Protein AF-A0A1A8RL60-F1 (afdb_monomer)

Mean predicted aligned error: 17.33 Å

Organism: NCBI:txid451742

Secondary structure (DSSP, 8-state):
----HHHHHHHHS----TTTT----HHHHHHHHHHHHHHTSHHHHHTSS-TT--EEEEEEEE-SSEEEEEEEEE-HHHHHSTT-S-HHHHEEEEEEEEE--TTTSTTGGGTS-HHHHHHHHTT-THIIIIIHHHS---S--TT--S---TTSTTSTTSS-----------------------------------PPPPS---S-------------------HHHHHHHHHHHHHHHHHHH-GGGSPPPS-GGG-EEEEETT-SSS--SSS--HHHHSTT-EEEEESS-HHHHHHH-HHHHHHHHHHHHHHHHHH-TT--

Structure (mmCIF, N/CA/C/O backbone):
data_AF-A0A1A8RL60-F1
#
_entry.id   AF-A0A1A8RL60-F1
#
loop_
_atom_site.group_PDB
_atom_site.id
_atom_site.type_symbol
_atom_site.label_atom_id
_atom_site.label_alt_id
_atom_site.label_comp_id
_atom_site.label_asym_id
_atom_site.label_entity_id
_atom_site.label_seq_id
_atom_site.pdbx_PDB_ins_code
_atom_site.Cartn_x
_atom_site.Cartn_y
_atom_site.Cartn_z
_atom_site.occupancy
_atom_site.B_iso_or_equiv
_atom_site.auth_seq_id
_atom_site.auth_comp_id
_atom_site.auth_asym_id
_atom_site.auth_atom_id
_atom_site.pdbx_PDB_model_num
ATOM 1 N N . MET A 1 1 ? 23.308 17.455 -5.347 1.00 60.72 1 MET A N 1
ATOM 2 C CA . MET A 1 1 ? 23.216 16.961 -3.952 1.00 60.72 1 MET A CA 1
ATOM 3 C C . MET A 1 1 ? 23.915 15.613 -3.876 1.00 60.72 1 MET A C 1
ATOM 5 O O . MET A 1 1 ? 24.015 14.960 -4.909 1.00 60.72 1 MET A O 1
ATOM 9 N N . GLY A 1 2 ? 24.442 15.239 -2.709 1.00 82.50 2 GLY A N 1
ATOM 10 C CA . GLY A 1 2 ? 25.072 13.931 -2.511 1.00 82.50 2 GLY A CA 1
ATOM 11 C C . GLY A 1 2 ? 24.048 12.797 -2.411 1.00 82.50 2 GLY A C 1
ATOM 12 O O . GLY A 1 2 ? 22.862 13.044 -2.205 1.00 82.50 2 GLY A O 1
ATOM 13 N N . VAL A 1 3 ? 24.529 11.562 -2.539 1.00 87.75 3 VAL A N 1
ATOM 14 C CA . VAL A 1 3 ? 23.746 10.331 -2.358 1.00 87.75 3 VAL A CA 1
ATOM 15 C C . VAL A 1 3 ? 24.266 9.602 -1.118 1.00 87.75 3 VAL A C 1
ATOM 17 O O . VAL A 1 3 ? 25.475 9.555 -0.880 1.00 87.75 3 VAL A O 1
ATOM 20 N N . SER A 1 4 ? 23.365 9.046 -0.312 1.00 91.56 4 SER A N 1
ATOM 21 C CA . SER A 1 4 ? 23.682 8.360 0.941 1.00 91.56 4 SER A CA 1
ATOM 22 C C . SER A 1 4 ? 24.580 7.142 0.707 1.00 91.56 4 SER A C 1
ATOM 24 O O . SER A 1 4 ? 24.201 6.172 0.050 1.00 91.56 4 SER A O 1
ATOM 26 N N . ARG A 1 5 ? 25.781 7.161 1.302 1.00 90.62 5 ARG A N 1
ATOM 27 C CA . ARG A 1 5 ? 26.707 6.014 1.267 1.00 90.62 5 ARG A CA 1
ATOM 28 C C . ARG A 1 5 ? 26.134 4.789 1.986 1.00 90.62 5 ARG A C 1
ATOM 30 O O . ARG A 1 5 ? 26.410 3.674 1.557 1.00 90.62 5 ARG A O 1
ATOM 37 N N . LEU A 1 6 ? 25.326 4.997 3.031 1.00 89.75 6 LEU A N 1
ATOM 38 C CA . LEU A 1 6 ? 24.619 3.922 3.735 1.00 89.75 6 LEU A CA 1
ATOM 39 C C . LEU A 1 6 ? 23.612 3.239 2.806 1.00 89.75 6 LEU A C 1
ATOM 41 O O . LEU A 1 6 ? 23.583 2.017 2.736 1.00 89.75 6 LEU A O 1
ATOM 45 N N . ASP A 1 7 ? 22.829 4.024 2.065 1.00 91.00 7 ASP A N 1
ATOM 46 C CA . ASP A 1 7 ? 21.821 3.508 1.139 1.00 91.00 7 ASP A CA 1
ATOM 47 C C . ASP A 1 7 ? 22.465 2.687 0.018 1.00 91.00 7 ASP A C 1
ATOM 49 O O . ASP A 1 7 ? 21.997 1.593 -0.285 1.00 91.00 7 ASP A O 1
ATOM 53 N N . VAL A 1 8 ? 23.548 3.207 -0.577 1.00 87.31 8 VAL A N 1
ATOM 54 C CA . VAL A 1 8 ? 24.296 2.541 -1.656 1.00 87.31 8 VAL A CA 1
ATOM 55 C C . VAL A 1 8 ? 24.921 1.232 -1.172 1.00 87.31 8 VAL A C 1
ATOM 57 O O . VAL A 1 8 ? 24.831 0.232 -1.880 1.00 87.31 8 VAL A O 1
ATOM 60 N N . PHE A 1 9 ? 25.501 1.218 0.032 1.00 87.38 9 PHE A N 1
ATOM 61 C CA . PHE A 1 9 ? 26.048 0.007 0.647 1.00 87.38 9 PHE A CA 1
ATOM 62 C C . PHE A 1 9 ? 24.949 -1.010 0.985 1.00 87.38 9 PHE A C 1
ATOM 64 O O . PHE A 1 9 ? 25.058 -2.177 0.624 1.00 87.38 9 PHE A O 1
ATOM 71 N N . TYR A 1 10 ? 23.840 -0.574 1.590 1.00 85.56 10 TYR A N 1
ATOM 72 C CA . TYR A 1 10 ? 22.705 -1.451 1.885 1.00 85.56 10 TYR A CA 1
ATOM 73 C C . TYR A 1 10 ? 22.108 -2.056 0.604 1.00 85.56 10 TYR A C 1
ATOM 75 O O . TYR A 1 10 ? 21.807 -3.245 0.568 1.00 85.56 10 TYR A O 1
ATOM 83 N N . ARG A 1 11 ? 22.045 -1.284 -0.489 1.00 81.12 11 ARG A N 1
ATOM 84 C CA . ARG A 1 11 ? 21.607 -1.763 -1.810 1.00 81.12 11 ARG A CA 1
ATOM 85 C C . ARG A 1 11 ? 22.533 -2.837 -2.397 1.00 81.12 11 ARG A C 1
ATOM 87 O O . ARG A 1 11 ? 22.063 -3.672 -3.158 1.00 81.12 11 ARG A O 1
ATOM 94 N N . GLN A 1 12 ? 23.821 -2.835 -2.044 1.00 77.25 12 GLN A N 1
ATOM 95 C CA . GLN A 1 12 ? 24.771 -3.901 -2.399 1.00 77.25 12 GLN A CA 1
ATOM 96 C C . GLN A 1 12 ? 24.620 -5.154 -1.514 1.00 77.25 12 GLN A C 1
ATOM 98 O O . GLN A 1 12 ? 25.053 -6.228 -1.917 1.00 77.25 12 GLN A O 1
ATOM 103 N N . LEU A 1 13 ? 23.993 -5.031 -0.337 1.00 75.44 13 LEU A N 1
ATOM 104 C CA . LEU A 1 13 ? 23.703 -6.134 0.589 1.00 75.44 13 LEU A CA 1
ATOM 105 C C . LEU A 1 13 ? 22.296 -6.738 0.426 1.00 75.44 13 LEU A C 1
ATOM 107 O O . LEU A 1 13 ? 21.959 -7.689 1.131 1.00 75.44 13 LEU A O 1
ATOM 111 N N . LEU A 1 14 ? 21.461 -6.218 -0.482 1.00 63.31 14 LEU A N 1
ATOM 112 C CA . LEU A 1 14 ? 20.138 -6.782 -0.759 1.00 63.31 14 LEU A CA 1
ATOM 113 C C . LEU A 1 14 ? 20.268 -8.149 -1.452 1.00 63.31 14 LEU A C 1
ATOM 115 O O . LEU A 1 14 ? 20.369 -8.249 -2.670 1.00 63.31 14 LEU A O 1
ATOM 119 N N . LEU A 1 15 ? 20.217 -9.218 -0.650 1.00 52.84 15 LEU A N 1
ATOM 120 C CA . LEU A 1 15 ? 20.249 -10.623 -1.089 1.00 52.84 15 LEU A CA 1
ATOM 121 C C . LEU A 1 15 ? 18.997 -11.064 -1.881 1.00 52.84 15 LEU A C 1
ATOM 123 O O . LEU A 1 15 ? 18.908 -12.210 -2.327 1.00 52.84 15 LEU A O 1
ATOM 127 N N . THR A 1 16 ? 18.006 -10.186 -2.043 1.00 58.19 16 THR A N 1
ATOM 128 C CA . THR A 1 16 ? 16.778 -10.463 -2.789 1.00 58.19 16 THR A CA 1
ATOM 129 C C . THR A 1 16 ? 17.068 -10.541 -4.288 1.00 58.19 16 THR A C 1
ATOM 131 O O . THR A 1 16 ? 17.486 -9.571 -4.911 1.00 58.19 16 THR A O 1
ATOM 134 N N . LYS A 1 17 ? 16.774 -11.689 -4.916 1.00 58.53 17 LYS A N 1
ATOM 135 C CA . LYS A 1 17 ? 16.995 -11.929 -6.361 1.00 58.53 17 LYS A CA 1
ATOM 136 C C . LYS A 1 17 ? 16.046 -11.150 -7.294 1.00 58.53 17 LYS A C 1
ATOM 138 O O . LYS A 1 17 ? 15.877 -11.520 -8.457 1.00 58.53 17 LYS A O 1
ATOM 143 N N . LEU A 1 18 ? 15.417 -10.089 -6.793 1.00 59.34 18 LEU A N 1
ATOM 144 C CA . LEU A 1 18 ? 14.473 -9.258 -7.529 1.00 59.34 18 LEU A CA 1
ATOM 145 C C . LEU A 1 18 ? 15.196 -8.624 -8.729 1.00 59.34 18 LEU A C 1
ATOM 147 O O . LEU A 1 18 ? 16.278 -8.062 -8.579 1.00 59.34 18 LEU A O 1
ATOM 151 N N . PHE A 1 19 ? 14.629 -8.777 -9.926 1.00 62.88 19 PHE A N 1
ATOM 152 C CA . PHE A 1 19 ? 15.207 -8.360 -11.216 1.00 62.88 19 PHE A CA 1
ATOM 153 C C . PHE A 1 19 ? 16.521 -9.050 -11.652 1.00 62.88 19 PHE A C 1
ATOM 155 O O . PHE A 1 19 ? 16.958 -8.832 -12.780 1.00 62.88 19 PHE A O 1
ATOM 162 N N . ILE A 1 20 ? 17.129 -9.935 -10.845 1.00 71.19 20 ILE A N 1
ATOM 163 C CA . ILE A 1 20 ? 18.347 -10.677 -11.245 1.00 71.19 20 ILE A CA 1
ATOM 164 C C . ILE A 1 20 ? 18.025 -11.750 -12.302 1.00 71.19 20 ILE A C 1
ATOM 166 O O . ILE A 1 20 ? 18.820 -11.993 -13.206 1.00 71.19 20 ILE A O 1
ATOM 170 N N . GLY A 1 21 ? 16.845 -12.375 -12.220 1.00 71.12 21 GLY A N 1
ATOM 171 C CA . GLY A 1 21 ? 16.383 -13.406 -13.163 1.00 71.12 21 GLY A CA 1
ATOM 172 C C . G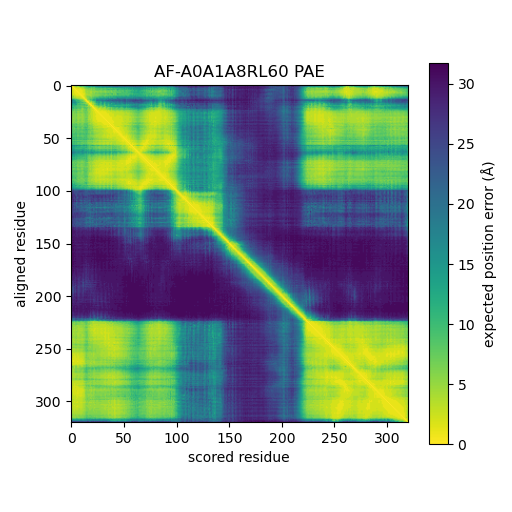LY A 1 21 ? 15.736 -12.883 -14.455 1.00 71.12 21 GLY A C 1
ATOM 173 O O . GLY A 1 21 ? 15.160 -13.674 -15.198 1.00 71.12 21 GLY A O 1
ATOM 174 N N . GLY A 1 22 ? 15.775 -11.572 -14.718 1.00 77.94 22 GLY A N 1
ATOM 175 C CA . GLY A 1 22 ? 14.995 -10.945 -15.790 1.00 77.94 22 GLY A CA 1
ATOM 176 C C . GLY A 1 22 ? 13.513 -10.760 -15.430 1.00 77.94 22 GLY A C 1
ATOM 177 O O . GLY A 1 22 ? 13.161 -10.664 -14.256 1.00 77.94 22 GLY A O 1
ATOM 178 N N . TRP A 1 23 ? 12.652 -10.681 -16.452 1.00 79.88 23 TRP A N 1
ATOM 179 C CA . TRP A 1 23 ? 11.247 -10.238 -16.344 1.00 79.88 23 TRP A CA 1
ATOM 180 C C . TRP A 1 23 ? 10.197 -11.358 -16.450 1.00 79.88 23 TRP A C 1
ATOM 182 O O . TRP A 1 23 ? 9.009 -11.076 -16.580 1.00 79.88 23 TRP A O 1
ATOM 192 N N . GLY A 1 24 ? 10.612 -12.627 -16.411 1.00 83.19 24 GLY A N 1
ATOM 193 C CA . GLY A 1 24 ? 9.716 -13.754 -16.688 1.00 83.19 24 GLY A CA 1
ATOM 194 C C . GLY A 1 24 ? 9.345 -13.846 -18.173 1.00 83.19 24 GLY A C 1
ATOM 195 O O . GLY A 1 24 ? 10.167 -13.535 -19.038 1.00 83.19 24 GLY A O 1
ATOM 196 N N . LYS A 1 25 ? 8.124 -14.307 -18.478 1.00 89.75 25 LYS A N 1
ATOM 197 C CA . LYS A 1 25 ? 7.645 -14.455 -19.863 1.00 89.75 25 LYS A CA 1
ATOM 198 C C . LYS A 1 25 ? 7.051 -13.135 -20.387 1.00 89.75 25 LYS A C 1
ATOM 200 O O . LYS A 1 25 ? 6.285 -12.507 -19.651 1.00 89.75 25 LYS A O 1
ATOM 205 N N . PRO A 1 26 ? 7.314 -12.722 -21.643 1.00 92.06 26 PRO A N 1
ATOM 206 C CA . PRO A 1 26 ? 6.695 -11.530 -22.236 1.00 92.06 26 PRO A CA 1
ATOM 207 C C . PRO A 1 26 ? 5.159 -11.557 -22.226 1.00 92.06 26 PRO A C 1
ATOM 209 O O . PRO A 1 26 ? 4.521 -10.518 -22.068 1.00 92.06 26 PRO A O 1
ATOM 212 N N . GLU A 1 27 ? 4.564 -12.742 -22.355 1.00 93.81 27 GLU A N 1
ATOM 213 C CA . GLU A 1 27 ? 3.117 -12.963 -22.338 1.00 93.81 27 GLU A CA 1
ATOM 214 C C . GLU A 1 27 ? 2.530 -12.652 -20.956 1.00 93.81 27 GLU A C 1
ATOM 216 O O . GLU A 1 27 ? 1.499 -11.992 -20.847 1.00 93.81 27 GLU A O 1
ATOM 221 N N . ASP A 1 28 ? 3.222 -13.068 -19.895 1.00 92.88 28 ASP A N 1
ATOM 222 C CA . ASP A 1 28 ? 2.828 -12.813 -18.511 1.00 92.88 28 ASP A CA 1
ATOM 223 C C . ASP A 1 28 ? 3.017 -11.331 -18.144 1.00 92.88 28 ASP A C 1
ATOM 225 O O . ASP A 1 28 ? 2.127 -10.729 -17.543 1.00 92.88 28 ASP A O 1
ATOM 229 N N . LEU A 1 29 ? 4.095 -10.690 -18.615 1.00 89.88 29 LEU A N 1
ATOM 230 C CA . LEU A 1 29 ? 4.284 -9.239 -18.480 1.00 89.88 29 LEU A CA 1
ATOM 231 C C . LEU A 1 29 ? 3.184 -8.438 -19.204 1.00 89.88 29 LEU A C 1
ATOM 233 O O . LEU A 1 29 ? 2.670 -7.460 -18.659 1.00 89.88 29 LEU A O 1
ATOM 237 N N . LYS A 1 30 ? 2.767 -8.873 -20.402 1.00 93.31 30 LYS A N 1
ATOM 238 C CA . LYS A 1 30 ? 1.633 -8.274 -21.121 1.00 93.31 30 LYS A CA 1
ATOM 239 C C . LYS A 1 30 ? 0.340 -8.378 -20.301 1.00 93.31 30 LYS A C 1
ATOM 241 O O . LYS A 1 30 ? -0.345 -7.370 -20.138 1.00 93.31 30 LYS A O 1
ATOM 246 N N . ARG A 1 31 ? 0.031 -9.562 -19.756 1.00 95.19 31 ARG A N 1
ATOM 247 C CA . ARG A 1 31 ? -1.157 -9.794 -18.911 1.00 95.19 31 ARG A CA 1
ATOM 248 C C . ARG A 1 31 ? -1.152 -8.899 -17.668 1.00 95.19 31 ARG A C 1
ATOM 250 O O . ARG A 1 31 ? -2.182 -8.319 -17.335 1.00 95.19 31 ARG A O 1
ATOM 257 N N . ILE A 1 32 ? 0.011 -8.723 -17.034 1.00 92.25 32 ILE A N 1
ATOM 258 C CA . ILE A 1 32 ? 0.196 -7.794 -15.909 1.00 92.25 32 ILE A CA 1
ATOM 259 C C . ILE A 1 32 ? -0.119 -6.351 -16.332 1.00 92.25 32 ILE A C 1
ATOM 261 O O . ILE A 1 32 ? -0.881 -5.684 -15.639 1.00 92.25 32 ILE A O 1
ATOM 265 N N . PHE A 1 33 ? 0.386 -5.865 -17.472 1.00 91.56 33 PHE A N 1
ATOM 266 C CA . PHE A 1 33 ? 0.084 -4.506 -17.952 1.00 91.56 33 PHE A CA 1
ATOM 267 C C . PHE A 1 33 ? -1.373 -4.305 -18.395 1.00 91.56 33 PHE A C 1
ATOM 269 O O . PHE A 1 33 ? -1.913 -3.207 -18.253 1.00 91.56 33 PHE A O 1
ATOM 276 N N . GLU A 1 34 ? -2.031 -5.337 -18.922 1.00 92.81 34 GLU A N 1
ATOM 277 C CA . GLU A 1 34 ? -3.461 -5.288 -19.246 1.00 92.81 34 GLU A CA 1
ATOM 278 C C . GLU A 1 34 ? -4.309 -5.221 -17.965 1.00 92.81 34 GLU A C 1
ATOM 280 O O . GLU A 1 34 ? -5.177 -4.354 -17.856 1.00 92.81 34 GLU A O 1
ATOM 285 N N . PHE A 1 35 ? -3.992 -6.031 -16.951 1.00 93.56 35 PHE A N 1
ATOM 286 C CA . PHE A 1 35 ? -4.670 -6.001 -15.653 1.00 93.56 35 PHE A CA 1
ATOM 287 C C . PHE A 1 35 ? -4.356 -4.739 -14.826 1.00 93.56 35 PHE A C 1
ATOM 289 O O . PHE A 1 35 ? -5.235 -4.200 -14.155 1.00 93.56 35 PHE A O 1
ATOM 296 N N . ARG A 1 36 ? -3.140 -4.185 -14.926 1.00 91.06 36 ARG A N 1
ATOM 297 C CA . ARG A 1 36 ? -2.722 -2.943 -14.244 1.00 91.06 36 ARG A CA 1
ATOM 298 C C . ARG A 1 36 ? -3.603 -1.739 -14.604 1.00 91.06 36 ARG A C 1
ATOM 300 O O . ARG A 1 36 ? -3.826 -0.879 -13.756 1.00 91.06 36 ARG A O 1
ATOM 307 N N . LYS A 1 37 ? -4.176 -1.712 -15.813 1.00 90.00 37 LYS A N 1
ATOM 308 C CA . LYS A 1 37 ? -5.161 -0.700 -16.252 1.00 90.00 37 LYS A CA 1
ATOM 309 C C . LYS A 1 37 ? -6.521 -0.822 -15.553 1.00 90.00 37 LYS A C 1
ATOM 311 O O . LYS A 1 37 ? -7.310 0.115 -15.607 1.00 90.00 37 LYS A O 1
ATOM 316 N N . ILE A 1 38 ? -6.789 -1.956 -14.905 1.00 90.69 38 ILE A N 1
ATOM 317 C CA . ILE A 1 38 ? -7.973 -2.192 -14.071 1.00 90.69 38 ILE A CA 1
ATOM 318 C C . ILE A 1 38 ? -7.667 -1.839 -12.607 1.00 90.69 38 ILE A C 1
ATOM 320 O O . ILE A 1 38 ? -8.469 -1.156 -11.982 1.00 90.69 38 ILE A O 1
ATOM 324 N N . ILE A 1 39 ? -6.486 -2.206 -12.084 1.00 89.25 39 ILE A N 1
ATOM 325 C CA . ILE A 1 39 ? -6.046 -1.822 -10.722 1.00 89.25 39 ILE A CA 1
ATOM 326 C C . ILE A 1 39 ? -5.888 -0.292 -10.582 1.00 89.25 39 ILE A C 1
ATOM 328 O O . ILE A 1 39 ? -6.225 0.278 -9.549 1.00 89.25 39 ILE A O 1
ATOM 332 N N . GLY A 1 40 ? -5.361 0.395 -11.604 1.00 87.81 40 GLY A N 1
ATOM 333 C CA . GLY A 1 40 ? -5.105 1.846 -11.556 1.00 87.81 40 GLY A CA 1
ATOM 334 C C . GLY A 1 40 ? -6.360 2.737 -11.516 1.00 87.81 40 GLY A C 1
ATOM 335 O O . GLY A 1 40 ? -6.269 3.933 -11.208 1.00 87.81 40 GLY A O 1
ATOM 336 N N . ASP A 1 41 ? -7.523 2.153 -11.808 1.00 88.06 41 ASP A N 1
ATOM 337 C CA . ASP A 1 41 ? -8.847 2.768 -11.746 1.00 88.06 41 ASP A CA 1
ATOM 338 C C . ASP A 1 41 ? -9.490 2.455 -10.387 1.00 88.06 41 ASP A C 1
ATOM 340 O O . ASP A 1 41 ? -9.762 1.295 -10.080 1.00 88.06 41 ASP A O 1
ATOM 344 N N . ARG A 1 42 ? -9.729 3.486 -9.566 1.00 88.75 42 ARG A N 1
ATOM 345 C CA . ARG A 1 42 ? -10.245 3.330 -8.194 1.00 88.75 42 ARG A CA 1
ATOM 346 C C . ARG A 1 42 ? -11.554 2.544 -8.130 1.00 88.75 42 ARG A C 1
ATOM 348 O O . ARG A 1 42 ? -11.683 1.649 -7.295 1.00 88.75 42 ARG A O 1
ATOM 355 N N . GLU A 1 43 ? -12.510 2.887 -8.987 1.00 89.75 43 GLU A N 1
ATOM 356 C CA . GLU A 1 43 ? -13.876 2.369 -8.896 1.00 89.75 43 GLU A CA 1
ATOM 357 C C . GLU A 1 43 ? -13.936 0.921 -9.381 1.00 89.75 43 GLU A C 1
ATOM 359 O O . GLU A 1 43 ? -14.566 0.080 -8.740 1.00 89.75 43 GLU A O 1
ATOM 364 N N . LYS A 1 44 ? -13.188 0.588 -10.444 1.00 90.19 44 LYS A N 1
ATOM 365 C CA . LYS A 1 44 ? -13.003 -0.813 -10.850 1.00 90.19 44 LYS A CA 1
ATOM 366 C C . LYS A 1 44 ? -12.269 -1.598 -9.766 1.00 90.19 44 LYS A C 1
ATOM 368 O O . LYS A 1 44 ? -12.758 -2.644 -9.347 1.00 90.19 44 LYS A O 1
ATOM 373 N N . CYS A 1 45 ? -11.137 -1.085 -9.277 1.00 89.75 45 CYS A N 1
ATOM 374 C CA . CYS A 1 45 ? -10.289 -1.769 -8.303 1.00 89.75 45 CYS A CA 1
ATOM 375 C C . CYS A 1 45 ? -11.037 -2.135 -7.011 1.00 89.75 45 CYS A C 1
ATOM 377 O O . CYS A 1 45 ? -10.842 -3.235 -6.497 1.00 89.75 45 CYS A O 1
ATOM 379 N N . ARG A 1 46 ? -11.936 -1.265 -6.525 1.00 88.94 46 ARG A N 1
ATOM 380 C CA . ARG A 1 46 ? -12.795 -1.534 -5.357 1.00 88.94 46 ARG A CA 1
ATOM 381 C C . ARG A 1 46 ? -13.659 -2.794 -5.518 1.00 88.94 46 ARG A C 1
ATOM 383 O O . ARG A 1 46 ? -13.936 -3.456 -4.529 1.00 88.94 46 ARG A O 1
ATOM 390 N N . THR A 1 47 ? -14.062 -3.128 -6.744 1.00 92.06 47 THR A N 1
ATOM 391 C CA . THR A 1 47 ? -14.942 -4.275 -7.053 1.00 92.06 47 THR A CA 1
ATOM 392 C C . THR A 1 47 ? -14.205 -5.570 -7.417 1.00 92.06 47 THR A C 1
ATOM 394 O O . THR A 1 47 ? -14.848 -6.585 -7.672 1.00 92.06 47 THR A O 1
ATOM 397 N N . LEU A 1 48 ? -12.864 -5.572 -7.442 1.00 92.75 48 LEU A N 1
ATOM 398 C CA . LEU A 1 48 ? -12.069 -6.749 -7.836 1.00 92.75 48 LEU A CA 1
ATOM 399 C C . LEU A 1 48 ? -12.065 -7.885 -6.802 1.00 92.75 48 LEU A C 1
ATOM 401 O O . LEU A 1 48 ? -11.672 -9.003 -7.134 1.00 92.75 48 LEU A O 1
ATOM 405 N N . VAL A 1 49 ? -12.461 -7.605 -5.560 1.00 92.75 49 VAL A N 1
ATOM 406 C CA . VAL A 1 49 ? -12.499 -8.568 -4.456 1.00 92.75 49 VAL A CA 1
ATOM 407 C C . VAL A 1 49 ? -13.881 -8.475 -3.794 1.00 92.75 49 VAL A C 1
ATOM 409 O O . VAL A 1 49 ? -14.246 -7.382 -3.364 1.00 92.75 49 VAL A O 1
ATOM 412 N N . PRO A 1 50 ? -14.658 -9.573 -3.724 1.00 90.25 50 PRO A N 1
ATOM 413 C CA . PRO A 1 50 ? -15.918 -9.622 -2.982 1.00 90.25 50 PRO A CA 1
ATOM 414 C C . PRO A 1 50 ? -15.770 -9.215 -1.509 1.00 90.25 50 PRO A C 1
ATOM 416 O O . PRO A 1 50 ? -14.747 -9.487 -0.883 1.00 90.25 50 PRO A O 1
ATOM 419 N N . GLU A 1 51 ? -16.810 -8.612 -0.933 1.00 89.62 51 GLU A N 1
ATOM 420 C CA . GLU A 1 51 ? -16.813 -8.194 0.481 1.00 89.62 51 GLU A CA 1
ATOM 421 C C . GLU A 1 51 ? -16.801 -9.394 1.452 1.00 89.62 51 GLU A C 1
ATOM 423 O O . GLU A 1 51 ? -16.366 -9.268 2.594 1.00 89.62 51 GLU A O 1
ATOM 428 N N . ASP A 1 52 ? -17.218 -10.575 0.986 1.00 91.12 52 ASP A N 1
ATOM 429 C CA . ASP A 1 52 ? -17.237 -11.854 1.702 1.00 91.12 52 ASP A CA 1
ATOM 430 C C . ASP A 1 52 ? -16.069 -12.794 1.328 1.00 91.12 52 ASP A C 1
ATOM 432 O O . ASP A 1 52 ? -16.133 -14.001 1.576 1.00 91.12 52 ASP A O 1
ATOM 436 N N . TYR A 1 53 ? -14.995 -12.262 0.727 1.00 93.19 53 TYR A N 1
ATOM 437 C CA . TYR A 1 53 ? -13.888 -13.065 0.198 1.00 93.19 53 TYR A CA 1
ATOM 438 C C . TYR A 1 53 ? -13.275 -14.020 1.250 1.00 93.19 53 TYR A C 1
ATOM 440 O O . TYR A 1 53 ? -12.946 -13.591 2.360 1.00 93.19 53 TYR A O 1
ATOM 448 N N . PRO A 1 54 ? -13.087 -15.319 0.932 1.00 93.44 54 PRO A N 1
ATOM 449 C CA . PRO A 1 54 ? -12.863 -16.342 1.947 1.00 93.44 54 PRO A CA 1
ATOM 450 C C . PRO A 1 54 ? -11.485 -16.256 2.616 1.00 93.44 54 PRO A C 1
ATOM 452 O O . PRO A 1 54 ? -10.436 -16.495 2.007 1.00 93.44 54 PRO A O 1
ATOM 455 N N . VAL A 1 55 ? -11.521 -15.997 3.923 1.00 93.88 55 VAL A N 1
ATOM 456 C CA . VAL A 1 55 ? -10.379 -16.016 4.841 1.00 93.88 55 VAL A CA 1
ATOM 457 C C . VAL A 1 55 ? -10.504 -17.226 5.768 1.00 93.88 55 VAL A C 1
ATOM 459 O O . VAL A 1 55 ? -11.533 -17.429 6.408 1.00 93.88 55 VAL A O 1
ATOM 462 N N . TYR A 1 56 ? -9.446 -18.031 5.858 1.00 94.56 56 TYR A N 1
ATOM 463 C CA . TYR A 1 56 ? -9.422 -19.279 6.618 1.00 94.56 56 TYR A CA 1
ATOM 464 C C . TYR A 1 56 ? -8.483 -19.159 7.818 1.00 94.56 56 TYR A C 1
ATOM 466 O O . TYR A 1 56 ? -7.269 -19.056 7.642 1.00 94.56 56 TYR A O 1
ATOM 474 N N . ILE A 1 57 ? -9.020 -19.236 9.036 1.00 94.62 57 ILE A N 1
ATOM 475 C CA . ILE A 1 57 ? -8.208 -19.429 10.246 1.00 94.62 57 ILE A CA 1
ATOM 476 C C . ILE A 1 57 ? -7.882 -20.918 10.361 1.00 94.62 57 ILE A C 1
ATOM 478 O O . ILE A 1 57 ? -8.782 -21.754 10.325 1.00 94.62 57 ILE A O 1
ATOM 482 N N . ASN A 1 58 ? -6.596 -21.259 10.466 1.00 91.94 58 ASN A N 1
ATOM 483 C CA . ASN A 1 58 ? -6.139 -22.650 10.559 1.00 91.94 58 ASN A CA 1
ATOM 484 C C . ASN A 1 58 ? -5.536 -23.007 11.923 1.00 91.94 58 ASN A C 1
ATOM 486 O O . ASN A 1 58 ? -5.177 -24.166 12.132 1.00 91.94 58 ASN A O 1
ATOM 490 N N . LYS A 1 59 ? -5.351 -22.026 12.811 1.00 93.69 59 LYS A N 1
ATOM 491 C CA . LYS A 1 59 ? -4.899 -22.212 14.191 1.00 93.69 59 LYS A CA 1
ATOM 492 C C . LYS A 1 59 ? -5.250 -20.966 15.002 1.00 93.69 59 LYS A C 1
ATOM 494 O O . LYS A 1 59 ? -5.100 -19.852 14.507 1.00 93.69 59 LYS A O 1
ATOM 499 N N . THR A 1 60 ? -5.660 -21.171 16.246 1.00 92.31 60 THR A N 1
ATOM 500 C CA . THR A 1 60 ? -5.770 -20.117 17.257 1.00 92.31 60 THR A CA 1
ATOM 501 C C . THR A 1 60 ? -4.897 -20.531 18.434 1.00 92.31 60 THR A C 1
ATOM 503 O O . THR A 1 60 ? -5.087 -21.621 18.971 1.00 92.31 60 THR A O 1
ATOM 506 N N . GLU A 1 61 ? -3.940 -19.695 18.821 1.00 91.75 61 GLU A N 1
ATOM 507 C CA . GLU A 1 61 ? -3.256 -19.796 20.110 1.00 91.75 61 GLU A CA 1
ATOM 508 C C . GLU A 1 61 ? -3.921 -18.856 21.113 1.00 91.75 61 GLU A C 1
ATOM 510 O O . GLU A 1 61 ? -4.269 -17.719 20.783 1.00 91.75 61 GLU A O 1
ATOM 515 N N . GLU A 1 62 ? -4.078 -19.322 22.348 1.00 87.75 62 GLU A N 1
ATOM 516 C CA . GLU A 1 62 ? -4.607 -18.527 23.448 1.00 87.75 62 GLU A CA 1
ATOM 517 C C . GLU A 1 62 ? -3.471 -18.141 24.403 1.00 87.75 62 GLU A C 1
ATOM 519 O O . GLU A 1 62 ? -2.856 -19.001 25.033 1.00 87.75 62 GLU A O 1
ATOM 524 N N . LEU A 1 63 ? -3.202 -16.839 24.523 1.00 83.12 63 LEU A N 1
ATOM 525 C CA . LEU A 1 63 ? -2.248 -16.277 25.479 1.00 83.12 63 LEU A CA 1
ATOM 526 C C . LEU A 1 63 ? -2.988 -15.591 26.641 1.00 83.12 63 LEU A C 1
ATOM 528 O O . LEU A 1 63 ? -4.219 -15.558 26.699 1.00 83.12 63 LEU A O 1
ATOM 532 N N . ALA A 1 64 ? -2.247 -15.060 27.616 1.00 79.44 64 ALA A N 1
ATOM 533 C CA . ALA A 1 64 ? -2.833 -14.466 28.823 1.00 79.44 64 ALA A CA 1
ATOM 534 C C . ALA A 1 64 ? -3.671 -13.199 28.542 1.00 79.44 64 ALA A C 1
ATOM 536 O O . ALA A 1 64 ? -4.629 -12.920 29.262 1.00 79.44 64 ALA A O 1
ATOM 537 N N . ASP A 1 65 ? -3.312 -12.451 27.501 1.00 78.88 65 ASP A N 1
ATOM 538 C CA . ASP A 1 65 ? -3.817 -11.119 27.153 1.00 78.88 65 ASP A CA 1
ATOM 539 C C . ASP A 1 65 ? -4.366 -11.011 25.717 1.00 78.88 65 ASP A C 1
ATOM 541 O O . ASP A 1 65 ? -5.047 -10.038 25.394 1.00 78.88 65 ASP A O 1
ATOM 545 N N . CYS A 1 66 ? -4.115 -12.003 24.859 1.00 81.94 66 CYS A N 1
ATOM 546 C CA . CYS A 1 66 ? -4.521 -12.002 23.455 1.00 81.94 66 CYS A CA 1
ATOM 547 C C . CYS A 1 66 ? -4.831 -13.406 22.906 1.00 81.94 66 CYS A C 1
ATOM 549 O O . CYS A 1 66 ? -4.487 -14.431 23.500 1.00 81.94 66 CYS A O 1
ATOM 551 N N . HIS A 1 67 ? -5.490 -13.435 21.749 1.00 82.69 67 HIS A N 1
ATOM 552 C CA . HIS A 1 67 ? -5.549 -14.577 20.843 1.00 82.69 67 HIS A CA 1
ATOM 553 C C . HIS A 1 67 ? -4.629 -14.308 19.651 1.00 82.69 67 HIS A C 1
ATOM 555 O O . HIS A 1 67 ? -4.612 -13.195 19.119 1.00 82.69 67 HIS A O 1
ATOM 561 N N . ILE A 1 68 ? -3.893 -15.323 19.204 1.00 91.00 68 ILE A N 1
ATOM 562 C CA . ILE A 1 68 ? -3.118 -15.272 17.962 1.00 91.00 68 ILE A CA 1
ATOM 563 C C . ILE A 1 68 ? -3.774 -16.216 16.961 1.00 91.00 68 ILE A C 1
ATOM 565 O O . ILE A 1 68 ? -3.779 -17.430 17.153 1.00 91.00 68 ILE A O 1
ATOM 569 N N . HIS A 1 69 ? -4.331 -15.662 15.890 1.00 90.88 69 HIS A N 1
ATOM 570 C CA . HIS A 1 69 ? -4.947 -16.423 14.811 1.00 90.88 69 HIS A CA 1
ATOM 571 C C . HIS A 1 69 ? -3.971 -16.534 13.635 1.00 90.88 69 HIS A C 1
ATOM 573 O O . HIS A 1 69 ? -3.705 -15.540 12.955 1.00 90.88 69 HIS A O 1
ATOM 579 N N . ASP A 1 70 ? -3.460 -17.739 13.368 1.00 95.06 70 ASP A N 1
ATOM 580 C CA . ASP A 1 70 ? -2.774 -18.033 12.107 1.00 95.06 70 ASP A CA 1
ATOM 581 C C . ASP A 1 70 ? -3.819 -18.406 11.051 1.00 95.06 70 ASP A C 1
ATOM 583 O O . ASP A 1 70 ? -4.703 -19.244 11.280 1.00 95.06 70 ASP A O 1
ATOM 587 N N . GLY A 1 71 ? -3.690 -17.830 9.860 1.00 95.38 71 GLY A N 1
ATOM 588 C CA . GLY A 1 71 ? -4.618 -18.088 8.773 1.00 95.38 71 GLY A CA 1
ATOM 589 C C . GLY A 1 71 ? -4.018 -17.927 7.387 1.00 95.38 71 GLY A C 1
ATOM 590 O O . GLY A 1 71 ? -2.827 -17.663 7.191 1.00 95.38 71 GLY A O 1
ATOM 591 N N . PHE A 1 72 ? -4.877 -18.111 6.391 1.00 96.38 72 PHE A N 1
ATOM 592 C CA . PHE A 1 72 ? -4.561 -17.857 4.997 1.00 96.38 72 PHE A CA 1
ATOM 593 C C . PHE A 1 72 ? -5.788 -17.399 4.211 1.00 96.38 72 PHE A C 1
ATOM 595 O O . PHE A 1 72 ? -6.928 -17.692 4.561 1.00 96.38 72 PHE A O 1
ATOM 602 N N . PHE A 1 73 ? -5.529 -16.745 3.089 1.00 96.06 73 PHE A N 1
ATOM 603 C CA . PHE A 1 73 ? -6.477 -16.563 1.999 1.00 96.06 73 PHE A CA 1
ATOM 604 C C . PHE A 1 73 ? -5.791 -16.994 0.696 1.00 96.06 73 PHE A C 1
ATOM 606 O O . PHE A 1 73 ? -4.560 -17.045 0.609 1.00 96.06 73 PHE A O 1
ATOM 613 N N . PHE A 1 74 ? -6.566 -17.351 -0.324 1.00 96.56 74 PHE A N 1
ATOM 614 C CA . PHE A 1 74 ? -6.006 -17.461 -1.672 1.00 96.56 74 PHE A CA 1
ATOM 615 C C . PHE A 1 74 ? -5.820 -16.049 -2.220 1.00 96.56 74 PHE A C 1
ATOM 617 O O . PHE A 1 74 ? -6.702 -15.213 -2.045 1.00 96.56 74 PHE A O 1
ATOM 624 N N . SER A 1 75 ? -4.685 -15.742 -2.841 1.00 95.88 75 SER A N 1
ATOM 625 C CA . SER A 1 75 ? -4.448 -14.396 -3.367 1.00 95.88 75 SER A CA 1
ATOM 626 C C . SER A 1 75 ? -5.455 -14.087 -4.486 1.00 95.88 75 SER A C 1
ATOM 628 O O . SER A 1 75 ? -5.477 -14.834 -5.466 1.00 95.88 75 SER A O 1
ATOM 630 N N . PRO A 1 76 ? -6.254 -12.998 -4.413 1.00 94.62 76 PRO A N 1
ATOM 631 C CA . PRO A 1 76 ? -7.234 -12.672 -5.456 1.00 94.62 76 PRO A CA 1
ATOM 632 C C . PRO A 1 76 ? -6.613 -12.535 -6.853 1.00 94.62 76 PRO A C 1
ATOM 634 O O . PRO A 1 76 ? -7.266 -12.806 -7.860 1.00 94.62 76 PRO A O 1
ATOM 637 N N . LEU A 1 77 ? -5.323 -12.182 -6.923 1.00 93.94 77 LEU A N 1
ATOM 638 C CA . LEU A 1 77 ? -4.572 -12.113 -8.174 1.00 93.94 77 LEU A CA 1
ATOM 639 C C . LEU A 1 77 ? -4.494 -13.467 -8.904 1.00 93.94 77 LEU A C 1
ATOM 641 O O . LEU A 1 77 ? -4.408 -13.461 -10.126 1.00 93.94 77 LEU A O 1
ATOM 645 N N . GLU A 1 78 ? -4.593 -14.610 -8.215 1.00 95.25 78 GLU A N 1
ATOM 646 C CA . GLU A 1 78 ? -4.635 -15.923 -8.879 1.00 95.25 78 GLU A CA 1
ATOM 647 C C . GLU A 1 78 ? -5.960 -16.167 -9.614 1.00 95.25 78 GLU A C 1
ATOM 649 O O . GLU A 1 78 ? -5.986 -16.862 -10.624 1.00 95.25 78 GLU A O 1
ATOM 654 N N . HIS A 1 79 ? -7.064 -15.568 -9.165 1.00 93.12 79 HIS A N 1
ATOM 655 C CA . HIS A 1 79 ? -8.339 -15.633 -9.886 1.00 93.12 79 HIS A CA 1
ATOM 656 C C . HIS A 1 79 ? -8.399 -14.603 -11.022 1.00 93.12 79 HIS A C 1
ATOM 658 O O . HIS A 1 79 ? -8.962 -14.876 -12.081 1.00 93.12 79 HIS A O 1
ATOM 664 N N . LEU A 1 80 ? -7.801 -13.427 -10.811 1.00 94.12 80 LEU A N 1
ATOM 665 C CA . LEU A 1 80 ? -7.863 -12.297 -11.740 1.00 94.12 80 LEU A CA 1
ATOM 666 C C . LEU A 1 80 ? -6.815 -12.387 -12.865 1.00 94.12 80 LEU A C 1
ATOM 668 O O . LEU A 1 80 ? -7.096 -11.993 -13.996 1.00 94.12 80 LEU A O 1
ATOM 672 N N . VAL A 1 81 ? -5.625 -12.933 -12.588 1.00 95.06 81 VAL A N 1
ATOM 673 C CA . VAL A 1 81 ? -4.567 -13.195 -13.580 1.00 95.06 81 VAL A CA 1
ATOM 674 C C . VAL A 1 81 ? -3.848 -14.532 -13.270 1.00 95.06 81 VAL A C 1
ATOM 676 O O . VAL A 1 81 ? -2.712 -14.532 -12.795 1.00 95.06 81 VAL A O 1
ATOM 679 N N . PRO A 1 82 ? -4.475 -15.693 -13.563 1.00 94.88 82 PRO A N 1
ATOM 680 C CA . PRO A 1 82 ? -3.988 -17.010 -13.124 1.00 94.88 82 PRO A CA 1
ATOM 681 C C . PRO A 1 82 ? -2.553 -17.362 -13.542 1.00 94.88 82 PRO A C 1
ATOM 683 O O . PRO A 1 82 ? -2.123 -17.049 -14.659 1.00 94.88 82 PRO A O 1
ATOM 686 N N . GLY A 1 83 ? -1.809 -18.046 -12.675 1.00 92.44 83 GLY A N 1
ATOM 687 C CA . GLY A 1 83 ? -0.452 -18.530 -12.937 1.00 92.44 83 GLY A CA 1
ATOM 688 C C . GLY A 1 83 ? 0.620 -17.442 -13.079 1.00 92.44 83 GLY A C 1
ATOM 689 O O . GLY A 1 83 ? 1.724 -17.743 -13.532 1.00 92.44 83 GLY A O 1
ATOM 690 N N . ILE A 1 84 ? 0.314 -16.186 -12.725 1.00 92.62 84 ILE A N 1
ATOM 691 C CA . ILE A 1 84 ? 1.312 -15.109 -12.587 1.00 92.62 84 ILE A CA 1
ATOM 692 C C . ILE A 1 84 ? 2.077 -15.235 -11.266 1.00 92.62 84 ILE A C 1
ATOM 694 O O . ILE A 1 84 ? 3.254 -14.875 -11.189 1.00 92.62 84 ILE A O 1
ATOM 698 N N . LEU A 1 85 ? 1.414 -15.720 -10.214 1.00 92.12 85 LEU A N 1
ATOM 699 C CA . LEU A 1 85 ? 2.025 -15.870 -8.902 1.00 92.12 85 LEU A CA 1
ATOM 700 C C . LEU A 1 85 ? 2.962 -17.086 -8.857 1.00 92.12 85 LEU A C 1
ATOM 702 O O . LEU A 1 85 ? 2.635 -18.138 -9.411 1.00 92.12 85 LEU A O 1
ATOM 706 N N . PRO A 1 86 ? 4.098 -16.998 -8.140 1.00 90.12 86 PRO A N 1
ATOM 707 C CA . PRO A 1 86 ? 4.815 -18.197 -7.728 1.00 90.12 86 PRO A CA 1
ATOM 708 C C . PRO A 1 86 ? 3.923 -19.018 -6.768 1.00 90.12 86 PRO A C 1
ATOM 710 O O . PRO A 1 86 ? 3.153 -18.416 -6.006 1.00 90.12 86 PRO A O 1
ATOM 713 N N . PRO A 1 87 ? 3.996 -20.365 -6.764 1.00 91.69 87 PRO A N 1
ATOM 714 C CA . PRO A 1 87 ? 3.089 -21.221 -5.986 1.00 91.69 87 PRO A CA 1
ATOM 715 C C . PRO A 1 87 ? 3.012 -20.878 -4.490 1.00 91.69 87 PRO A C 1
ATOM 717 O O . PRO A 1 87 ? 1.960 -21.006 -3.866 1.00 91.69 87 PRO A O 1
ATOM 720 N N . GLU A 1 88 ? 4.111 -20.388 -3.920 1.00 91.25 88 GLU A N 1
ATOM 721 C CA . GLU A 1 88 ? 4.232 -19.967 -2.524 1.00 91.25 88 GLU A CA 1
ATOM 722 C C . GLU A 1 88 ? 3.385 -18.723 -2.197 1.00 91.25 88 GLU A C 1
ATOM 724 O O . GLU A 1 88 ? 2.974 -18.548 -1.051 1.00 91.25 88 GLU A O 1
ATOM 729 N N . ALA A 1 89 ? 3.099 -17.873 -3.190 1.00 92.25 89 ALA A N 1
ATOM 730 C CA . ALA A 1 89 ? 2.309 -16.648 -3.044 1.00 92.25 89 ALA A CA 1
ATOM 731 C C . ALA A 1 89 ? 0.820 -16.824 -3.400 1.00 92.25 89 ALA A C 1
ATOM 733 O O . ALA A 1 89 ? 0.008 -15.963 -3.060 1.00 92.25 89 ALA A O 1
ATOM 734 N N . VAL A 1 90 ? 0.438 -17.937 -4.040 1.00 96.44 90 VAL A N 1
ATOM 735 C CA . VAL A 1 90 ? -0.973 -18.275 -4.320 1.00 96.44 90 VAL A CA 1
ATOM 736 C C . VAL A 1 90 ? -1.769 -18.436 -3.020 1.00 96.44 90 VAL A C 1
ATOM 738 O O . VAL A 1 90 ? -2.915 -17.998 -2.936 1.00 96.44 90 VAL A O 1
ATOM 741 N N . LYS A 1 91 ? -1.155 -19.020 -1.983 1.00 96.19 91 LYS A N 1
ATOM 742 C CA . LYS A 1 91 ? -1.741 -19.182 -0.644 1.00 96.19 91 LYS A CA 1
ATOM 743 C C . LYS A 1 91 ? -1.113 -18.183 0.331 1.00 96.19 91 LYS A C 1
ATOM 745 O O . LYS A 1 91 ? -0.209 -18.527 1.092 1.00 96.19 91 LYS A O 1
ATOM 750 N N . ALA A 1 92 ? -1.604 -16.947 0.300 1.00 95.62 92 ALA A N 1
ATOM 751 C CA . ALA A 1 92 ? -1.155 -15.871 1.175 1.00 95.62 92 ALA A CA 1
ATOM 752 C C . ALA A 1 92 ? -1.477 -16.199 2.643 1.00 95.62 92 ALA A C 1
ATOM 754 O O . ALA A 1 92 ? -2.639 -16.334 3.024 1.00 95.62 92 ALA A O 1
ATOM 755 N N . ARG A 1 93 ? -0.438 -16.352 3.470 1.00 95.06 93 ARG A N 1
ATOM 756 C CA . ARG A 1 93 ? -0.554 -16.622 4.912 1.00 95.06 93 ARG A CA 1
ATOM 757 C C . ARG A 1 93 ? -0.440 -15.332 5.711 1.00 95.06 93 ARG A C 1
ATOM 759 O O . ARG A 1 93 ? 0.313 -14.439 5.332 1.00 95.06 93 ARG A O 1
ATOM 766 N N . PHE A 1 94 ? -1.136 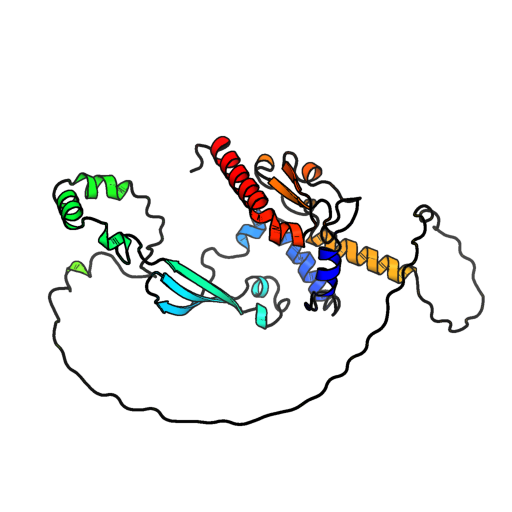-15.272 6.837 1.00 94.19 94 PHE A N 1
ATOM 767 C CA . PHE A 1 94 ? -1.065 -14.167 7.786 1.00 94.19 94 PHE A CA 1
ATOM 768 C C . PHE A 1 94 ? -1.142 -14.685 9.225 1.00 94.19 94 PHE A C 1
ATOM 770 O O . PHE A 1 94 ? -1.563 -15.815 9.475 1.00 94.19 94 PHE A O 1
ATOM 777 N N . GLN A 1 95 ? -0.761 -13.820 10.158 1.00 94.62 95 GLN A N 1
ATOM 778 C CA . GLN A 1 95 ? -0.985 -13.983 11.586 1.00 94.62 95 GLN A CA 1
ATOM 779 C C . GLN A 1 95 ? -1.654 -12.705 12.096 1.00 94.62 95 GLN A C 1
ATOM 781 O O . GLN A 1 95 ? -1.236 -11.605 11.728 1.00 94.62 95 GLN A O 1
ATOM 786 N N . PHE A 1 96 ? -2.702 -12.842 12.903 1.00 88.94 96 PHE A N 1
ATOM 787 C CA . PHE A 1 96 ? -3.473 -11.726 13.444 1.00 88.94 96 PHE A CA 1
ATOM 788 C C . PHE A 1 96 ? -3.549 -11.836 14.967 1.00 88.94 96 PHE A C 1
ATOM 790 O O . PHE A 1 96 ? -3.930 -12.879 15.494 1.00 88.94 96 PHE A O 1
ATOM 797 N N . ILE A 1 97 ? -3.160 -10.770 15.670 1.00 88.38 97 ILE A N 1
ATOM 798 C CA . ILE A 1 97 ? -3.122 -10.725 17.137 1.00 88.38 97 ILE A CA 1
ATOM 799 C C . ILE A 1 97 ? -4.304 -9.882 17.613 1.00 88.38 97 ILE A C 1
ATOM 801 O O . ILE A 1 97 ? -4.365 -8.684 17.339 1.00 88.38 97 ILE A O 1
ATOM 805 N N . VAL A 1 98 ? -5.236 -10.515 18.322 1.00 82.88 98 VAL A N 1
ATOM 806 C CA . VAL A 1 98 ? -6.461 -9.898 18.842 1.00 82.88 98 VAL A CA 1
ATOM 807 C C . VAL A 1 98 ? -6.342 -9.786 20.361 1.00 82.88 98 VAL A C 1
ATOM 809 O O . VAL A 1 98 ? -6.172 -10.815 21.015 1.00 82.88 98 VAL A O 1
ATOM 812 N N . PRO A 1 99 ? -6.423 -8.589 20.967 1.00 77.38 99 PRO A N 1
ATOM 813 C CA . PRO A 1 99 ? -6.446 -8.478 22.420 1.00 77.38 99 PRO A CA 1
ATOM 814 C C . PRO A 1 99 ? -7.713 -9.137 22.981 1.00 77.38 99 PRO A C 1
ATOM 816 O O . PRO A 1 99 ? -8.806 -8.975 22.438 1.00 77.38 99 PRO A O 1
ATOM 819 N N . LYS A 1 100 ? -7.579 -9.846 24.103 1.00 71.19 100 LYS A N 1
ATOM 820 C CA . LYS A 1 100 ? -8.729 -10.291 24.900 1.00 71.19 100 LYS A CA 1
ATOM 821 C C . LYS A 1 100 ? -9.471 -9.076 25.466 1.00 71.19 100 LYS A C 1
ATOM 823 O O . LYS A 1 100 ? -8.950 -7.960 25.460 1.00 71.19 100 LYS A O 1
ATOM 828 N N . SER A 1 101 ? -10.692 -9.277 25.966 1.00 63.31 101 SER A N 1
ATOM 829 C CA . SER A 1 101 ? -11.534 -8.216 26.537 1.00 63.31 101 SER A CA 1
ATOM 830 C C . SER A 1 101 ? -10.859 -7.498 27.709 1.00 63.31 101 SER A C 1
ATOM 832 O O . SER A 1 101 ? -11.085 -7.849 28.862 1.00 63.31 101 SER A O 1
ATOM 834 N N . VAL A 1 102 ? -10.080 -6.447 27.446 1.00 59.91 102 VAL A N 1
ATOM 835 C CA . VAL A 1 102 ? -9.217 -5.813 28.461 1.00 59.91 102 VAL A CA 1
ATOM 836 C C . VAL A 1 102 ? -9.987 -5.384 29.718 1.00 59.91 102 VAL A C 1
ATOM 838 O O . VAL A 1 102 ? -9.427 -5.373 30.809 1.00 59.91 102 VAL A O 1
ATOM 841 N N . PHE A 1 103 ? -11.279 -5.066 29.574 1.00 62.12 103 PHE A N 1
ATOM 842 C CA . PHE A 1 103 ? -12.165 -4.673 30.668 1.00 62.12 103 PHE A CA 1
ATOM 843 C C . PHE A 1 103 ? -12.902 -5.826 31.369 1.00 62.12 103 PHE A C 1
ATOM 845 O O . PHE A 1 103 ? -13.228 -5.651 32.535 1.00 62.12 103 PHE A O 1
ATOM 852 N N . THR A 1 104 ? -13.150 -6.986 30.740 1.00 64.19 104 THR A N 1
ATOM 853 C CA . THR A 1 104 ? -13.822 -8.141 31.398 1.00 64.19 104 THR A CA 1
ATOM 854 C C . THR A 1 104 ? -12.867 -9.293 31.735 1.00 64.19 104 THR A C 1
ATOM 856 O O . THR A 1 104 ? -13.162 -10.109 32.604 1.00 64.19 104 THR A O 1
ATOM 859 N N . THR A 1 105 ? -11.668 -9.317 31.149 1.00 56.88 105 THR A N 1
ATOM 860 C CA . THR A 1 105 ? -10.567 -10.246 31.446 1.00 56.88 105 THR A CA 1
ATOM 861 C C . THR A 1 105 ? -9.249 -9.488 31.691 1.00 56.88 105 THR A C 1
ATOM 863 O O . THR A 1 105 ? -9.171 -8.271 31.542 1.00 56.88 105 THR A O 1
ATOM 866 N N . GLY A 1 106 ? -8.195 -10.189 32.121 1.00 61.97 106 GLY A N 1
ATOM 867 C CA . GLY A 1 106 ? -6.866 -9.594 32.316 1.00 61.97 106 GLY A CA 1
ATOM 868 C C . GLY A 1 106 ? -6.711 -8.753 33.594 1.00 61.97 106 GLY A C 1
ATOM 869 O O . GLY A 1 106 ? -7.158 -9.142 34.675 1.00 61.97 106 GLY A O 1
ATOM 870 N N . VAL A 1 107 ? -5.981 -7.634 33.493 1.00 62.16 107 VAL A N 1
ATOM 871 C CA . VAL A 1 107 ? -5.617 -6.789 34.650 1.00 62.16 107 VAL A CA 1
ATOM 872 C C . VAL A 1 107 ? -6.666 -5.712 34.935 1.00 62.16 107 VAL A C 1
ATOM 874 O O . VAL A 1 107 ? -7.009 -5.513 36.100 1.00 62.16 107 VAL A O 1
ATOM 877 N N . LEU A 1 108 ? -7.207 -5.034 33.914 1.00 58.62 108 LEU A N 1
ATOM 878 C CA . LEU A 1 108 ? -8.174 -3.949 34.141 1.00 58.62 108 LEU A CA 1
ATOM 879 C C . LEU A 1 108 ? -9.543 -4.474 34.599 1.00 58.62 108 LEU A C 1
ATOM 881 O O . LEU A 1 108 ? -10.225 -3.765 35.335 1.00 58.62 108 LEU A O 1
ATOM 885 N N . SER A 1 109 ? -9.903 -5.731 34.317 1.00 73.06 109 SER A N 1
ATOM 886 C CA . SER A 1 109 ? -11.101 -6.343 34.914 1.00 73.06 109 SER A CA 1
ATOM 887 C C . SER A 1 109 ? -11.037 -6.471 36.442 1.00 73.06 109 SER A C 1
ATOM 889 O O . SER A 1 109 ? -12.074 -6.580 37.090 1.00 73.06 109 SER A O 1
ATOM 891 N N . LYS A 1 110 ? -9.847 -6.381 37.055 1.00 74.94 110 LYS A N 1
ATOM 892 C CA . LYS A 1 110 ? -9.682 -6.282 38.519 1.00 74.94 110 LYS A CA 1
ATOM 893 C C . LYS A 1 110 ? -9.783 -4.847 39.052 1.00 74.94 110 LYS A C 1
ATOM 895 O O . LYS A 1 110 ? -9.847 -4.665 40.264 1.00 74.94 110 LYS A O 1
ATOM 900 N N . ALA A 1 111 ? -9.787 -3.844 38.171 1.00 80.75 111 ALA A N 1
ATOM 901 C CA . ALA A 1 111 ? -9.989 -2.435 38.511 1.00 80.75 111 ALA A CA 1
ATOM 902 C C . ALA A 1 111 ? -11.458 -1.988 38.360 1.00 80.75 111 ALA A C 1
ATOM 904 O O . ALA A 1 111 ? -11.859 -0.993 38.963 1.00 80.75 111 ALA A O 1
ATOM 905 N N . VAL A 1 112 ? -12.274 -2.721 37.592 1.00 77.31 112 VAL A N 1
ATOM 906 C CA . VAL A 1 112 ? -13.720 -2.481 37.475 1.00 77.31 112 VAL A CA 1
ATOM 907 C C . VAL A 1 112 ? -14.439 -2.925 38.755 1.00 77.31 112 VAL A C 1
ATOM 909 O O . VAL A 1 112 ? -14.290 -4.056 39.217 1.00 77.31 112 VAL A O 1
ATOM 912 N N . ASN A 1 113 ? -15.263 -2.044 39.328 1.00 88.44 113 ASN A N 1
ATOM 913 C CA . ASN A 1 113 ? -16.096 -2.360 40.490 1.00 88.44 113 ASN A CA 1
ATOM 914 C C . ASN A 1 113 ? -17.419 -3.012 40.049 1.00 88.44 113 ASN A C 1
ATOM 916 O O . ASN A 1 113 ? -18.464 -2.359 40.027 1.00 88.44 113 ASN A O 1
ATOM 920 N N . TRP A 1 114 ? -17.360 -4.300 39.697 1.00 85.12 114 TRP A N 1
ATOM 921 C CA . TRP A 1 114 ? -18.491 -5.074 39.164 1.00 85.12 114 TRP A CA 1
ATOM 922 C C . TRP A 1 114 ? -19.769 -4.942 39.990 1.00 85.12 114 TRP A C 1
ATOM 924 O O . TRP A 1 114 ? -20.794 -4.565 39.441 1.00 85.12 114 TRP A O 1
ATOM 934 N N . ARG A 1 115 ? -19.697 -5.089 41.318 1.00 90.38 115 ARG A N 1
ATOM 935 C CA . ARG A 1 115 ? -20.866 -4.961 42.213 1.00 90.38 115 ARG A CA 1
ATOM 936 C C . ARG A 1 115 ? -21.560 -3.602 42.141 1.00 90.38 115 ARG A C 1
ATOM 938 O O . ARG A 1 115 ? -22.767 -3.514 42.350 1.00 90.38 115 ARG A O 1
ATOM 945 N N . GLN A 1 116 ? -20.804 -2.532 41.899 1.00 91.31 116 GLN A N 1
ATOM 946 C CA . GLN A 1 116 ? -21.374 -1.196 41.734 1.00 91.31 116 GLN A CA 1
ATOM 947 C C . GLN A 1 116 ? -21.987 -1.033 40.337 1.00 91.31 116 GLN A C 1
ATOM 949 O O . GLN A 1 116 ? -23.065 -0.455 40.234 1.00 91.31 116 GLN A O 1
ATOM 954 N N . LEU A 1 117 ? -21.357 -1.590 39.297 1.00 88.56 117 LEU A N 1
ATOM 955 C CA . LEU A 1 117 ? -21.884 -1.597 37.929 1.00 88.56 117 LEU A CA 1
ATOM 956 C C . LEU A 1 117 ? -23.172 -2.432 37.816 1.00 88.56 117 LEU A C 1
ATOM 958 O O . LEU A 1 117 ? -24.177 -1.918 37.341 1.00 88.56 117 LEU A O 1
ATOM 962 N N . GLU A 1 118 ? -23.172 -3.664 38.332 1.00 90.12 118 GLU A N 1
ATOM 963 C CA . GLU A 1 118 ? -24.338 -4.554 38.465 1.00 90.12 118 GLU A CA 1
ATOM 964 C C . GLU A 1 118 ? -25.503 -3.832 39.154 1.00 90.12 118 GLU A C 1
ATOM 966 O O . GLU A 1 118 ? -26.619 -3.795 38.640 1.00 90.12 118 GLU A O 1
ATOM 971 N N . LYS A 1 119 ? -25.230 -3.192 40.301 1.00 92.75 119 LYS A N 1
ATOM 972 C CA . LYS A 1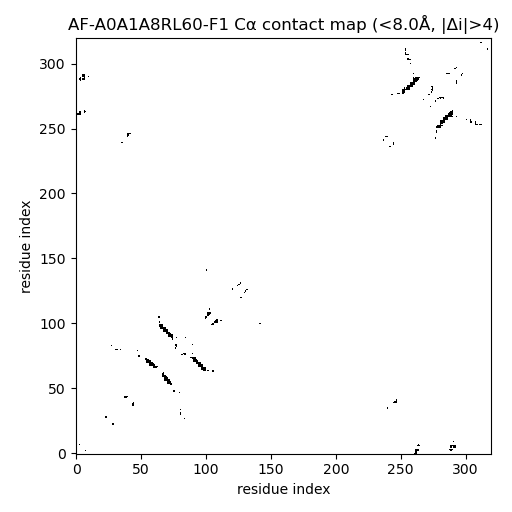 119 ? -26.228 -2.420 41.047 1.00 92.75 119 LYS A CA 1
ATOM 973 C C . LYS A 1 119 ? -26.734 -1.204 40.270 1.00 92.75 119 LYS A C 1
ATOM 975 O O . LYS A 1 119 ? -27.901 -0.860 40.408 1.00 92.75 119 LYS A O 1
ATOM 980 N N . GLN A 1 120 ? -25.884 -0.520 39.509 1.00 90.50 120 GLN A N 1
ATOM 981 C CA . GLN A 1 120 ? -26.296 0.634 38.705 1.00 90.50 120 GLN A CA 1
ATOM 982 C C . GLN A 1 120 ? -27.158 0.206 37.515 1.00 90.50 120 GLN A C 1
ATOM 984 O O . GLN A 1 120 ? -28.205 0.810 37.298 1.00 90.50 120 GLN A O 1
ATOM 989 N N . TYR A 1 121 ? -26.771 -0.867 36.823 1.00 88.25 121 TYR A N 1
ATOM 990 C CA . TYR A 1 121 ? -27.522 -1.454 35.715 1.00 88.25 121 TYR A CA 1
ATOM 991 C C . TYR A 1 121 ? -28.910 -1.929 36.175 1.00 88.25 121 TYR A C 1
ATOM 993 O O . TYR A 1 121 ? -29.921 -1.506 35.630 1.00 88.25 121 TYR A O 1
ATOM 1001 N N . ALA A 1 122 ? -28.979 -2.708 37.260 1.00 86.88 122 ALA A N 1
ATOM 1002 C CA . ALA A 1 122 ? -30.230 -3.278 37.774 1.00 86.88 122 ALA A CA 1
ATOM 1003 C C . ALA A 1 122 ? -31.179 -2.279 38.478 1.00 86.88 122 ALA A C 1
ATOM 1005 O O . ALA A 1 122 ? -32.280 -2.664 38.869 1.00 86.88 122 ALA A O 1
ATOM 1006 N N . VAL A 1 123 ? -30.761 -1.026 38.703 1.00 92.12 123 VAL A N 1
ATOM 1007 C CA . VAL A 1 123 ? -31.565 0.003 39.406 1.00 92.12 123 VAL A CA 1
ATOM 1008 C C . VAL A 1 123 ? -31.944 1.178 38.500 1.00 92.12 123 VAL A C 1
ATOM 1010 O O . VAL A 1 123 ? -32.910 1.877 38.797 1.00 92.12 123 VAL A O 1
ATOM 1013 N N . ASN A 1 124 ? -31.215 1.413 37.407 1.00 90.06 124 ASN A N 1
ATOM 1014 C CA . ASN A 1 124 ? -31.446 2.539 36.508 1.00 90.06 124 ASN A CA 1
ATOM 1015 C C . ASN A 1 124 ? -31.652 2.043 35.072 1.00 90.06 124 ASN A C 1
ATOM 1017 O O . ASN A 1 124 ? -30.680 1.818 34.350 1.00 90.06 124 ASN A O 1
ATOM 1021 N N . SER A 1 125 ? -32.915 1.910 34.661 1.00 88.75 125 SER A N 1
ATOM 1022 C CA . SER A 1 125 ? -33.296 1.333 33.365 1.00 88.75 125 SER A CA 1
ATOM 1023 C C . SER A 1 125 ? -32.714 2.083 32.163 1.00 88.75 125 SER A C 1
ATOM 1025 O O . SER A 1 125 ? -32.466 1.460 31.142 1.00 88.75 125 SER A O 1
ATOM 1027 N N . VAL A 1 126 ? -32.337 3.359 32.313 1.00 90.75 126 VAL A N 1
ATOM 1028 C CA . VAL A 1 126 ? -31.563 4.149 31.332 1.00 90.75 126 VAL A CA 1
ATOM 1029 C C . VAL A 1 126 ? -30.325 3.399 30.801 1.00 90.75 126 VAL A C 1
ATOM 1031 O O . VAL A 1 126 ? -29.945 3.601 29.651 1.00 90.75 126 VAL A O 1
ATOM 1034 N N . TYR A 1 127 ? -29.695 2.507 31.580 1.00 82.31 127 TYR A N 1
ATOM 1035 C CA . TYR A 1 127 ? -28.584 1.681 31.080 1.00 82.31 127 TYR A CA 1
ATOM 1036 C C . TYR A 1 127 ? -29.004 0.658 30.008 1.00 82.31 127 TYR A C 1
ATOM 1038 O O . TYR A 1 127 ? -28.242 0.420 29.071 1.00 82.31 127 TYR A O 1
ATOM 1046 N N . GLU A 1 128 ? -30.199 0.081 30.135 1.00 80.94 128 GLU A N 1
ATOM 1047 C CA . GLU A 1 128 ? -30.752 -0.973 29.273 1.00 80.94 128 GLU A CA 1
ATOM 1048 C C . GLU A 1 128 ? -31.711 -0.424 28.199 1.00 80.94 128 GLU A C 1
ATOM 1050 O O . GLU A 1 128 ? -31.802 -0.976 27.110 1.00 80.94 128 GLU A O 1
ATOM 1055 N N . GLU A 1 129 ? -32.401 0.684 28.470 1.00 83.75 129 GLU A N 1
ATOM 1056 C CA . GLU A 1 129 ? -33.404 1.282 27.579 1.00 83.75 129 GLU A CA 1
ATOM 1057 C C . GLU A 1 129 ? -32.809 2.367 26.664 1.00 83.75 129 GLU A C 1
ATOM 1059 O O . GLU A 1 129 ? -33.195 2.476 25.500 1.00 83.75 129 GLU A O 1
ATOM 1064 N N . GLU A 1 130 ? -31.840 3.151 27.152 1.00 87.56 130 GLU A N 1
ATOM 1065 C CA . GLU A 1 130 ? -31.254 4.276 26.407 1.00 87.56 130 GLU A CA 1
ATOM 1066 C C . GLU A 1 130 ? -29.793 4.015 26.025 1.00 87.56 130 GLU A C 1
ATOM 1068 O O . GLU A 1 130 ? -29.451 4.007 24.844 1.00 87.56 130 GLU A O 1
ATOM 1073 N N . ILE A 1 131 ? -28.915 3.767 27.003 1.00 82.50 131 ILE A N 1
ATOM 1074 C CA . ILE A 1 131 ? -27.466 3.687 26.771 1.00 82.50 131 ILE A CA 1
ATOM 1075 C C . ILE A 1 131 ? -27.109 2.506 25.865 1.00 82.50 131 ILE A C 1
ATOM 1077 O O . ILE A 1 131 ? -26.264 2.680 24.991 1.00 82.50 131 ILE A O 1
ATOM 1081 N N . ILE A 1 132 ? -27.773 1.349 25.982 1.00 80.12 132 ILE A N 1
ATOM 1082 C CA . ILE A 1 132 ? -27.520 0.216 25.073 1.00 80.12 132 ILE A CA 1
ATOM 1083 C C . ILE A 1 132 ? -27.798 0.565 23.599 1.00 80.12 132 ILE A C 1
ATOM 1085 O O . ILE A 1 132 ? -27.125 0.045 22.716 1.00 80.12 132 ILE A O 1
ATOM 1089 N N . ASN A 1 133 ? -28.737 1.483 23.343 1.00 77.44 133 ASN A N 1
ATOM 1090 C CA . ASN A 1 133 ? -29.106 1.959 22.008 1.00 77.44 133 ASN A CA 1
ATOM 1091 C C . ASN A 1 133 ? -28.227 3.132 21.526 1.00 77.44 133 ASN A C 1
ATOM 1093 O O . ASN A 1 133 ? -28.239 3.460 20.342 1.00 77.44 133 ASN A O 1
ATOM 1097 N N . LEU A 1 134 ? -27.455 3.751 22.428 1.00 81.25 134 LEU A N 1
ATOM 1098 C CA . LEU A 1 134 ? -26.425 4.755 22.125 1.00 81.25 134 LEU A CA 1
ATOM 1099 C C . LEU A 1 134 ? -25.021 4.143 21.963 1.00 81.25 134 LEU A C 1
ATOM 1101 O O . LEU A 1 134 ? -24.109 4.813 21.482 1.00 81.25 134 LEU A O 1
ATOM 1105 N N . LEU A 1 135 ? -24.824 2.887 22.376 1.00 75.50 135 LEU A N 1
ATOM 1106 C CA . LEU A 1 135 ? -23.593 2.142 22.131 1.00 75.50 135 LEU A CA 1
ATOM 1107 C C . LEU A 1 135 ? -23.574 1.652 20.679 1.00 75.50 135 LEU A C 1
ATOM 1109 O O . LEU A 1 135 ? -24.207 0.652 20.345 1.00 75.50 135 LEU A O 1
ATOM 1113 N N . GLU A 1 136 ? -22.805 2.327 19.822 1.00 55.91 136 GLU A N 1
ATOM 1114 C CA . GLU A 1 136 ? -22.555 1.858 18.457 1.00 55.91 136 GLU A CA 1
ATOM 1115 C C . GLU A 1 136 ? -21.817 0.514 18.465 1.00 55.91 136 GLU A C 1
ATOM 1117 O O . GLU A 1 136 ? -20.595 0.412 18.591 1.00 55.91 136 GLU A O 1
ATOM 1122 N N . TYR A 1 137 ? -22.594 -0.554 18.326 1.00 52.84 137 TYR A N 1
ATOM 1123 C CA . TYR A 1 137 ? -22.091 -1.899 18.137 1.00 52.84 137 TYR A CA 1
ATOM 1124 C C . TYR A 1 137 ? -21.651 -2.069 16.678 1.00 52.84 137 TYR A C 1
ATOM 1126 O O . TYR A 1 137 ? -22.484 -2.232 15.786 1.00 52.84 137 TYR A O 1
ATOM 1134 N N . CYS A 1 138 ? -20.338 -2.051 16.431 1.00 47.97 138 CYS A N 1
ATOM 1135 C CA . CYS A 1 138 ? -19.716 -2.049 15.096 1.00 47.97 138 CYS A CA 1
ATOM 1136 C C . CYS A 1 138 ? -19.892 -3.348 14.268 1.00 47.97 138 CYS A C 1
ATOM 1138 O O . CYS A 1 138 ? -19.021 -3.699 13.472 1.00 47.97 138 CYS A O 1
ATOM 1140 N N . GLY A 1 139 ? -20.968 -4.114 14.475 1.00 45.72 139 GLY A N 1
ATOM 1141 C CA . GLY A 1 139 ? -21.318 -5.346 13.754 1.00 45.72 139 GLY A CA 1
ATOM 1142 C C . GLY A 1 139 ? -20.445 -6.570 14.063 1.00 45.72 139 GLY A C 1
ATOM 1143 O O . GLY A 1 139 ? -20.890 -7.700 13.868 1.00 45.72 139 GLY A O 1
ATOM 1144 N N . ALA A 1 140 ? -19.231 -6.363 14.569 1.00 42.78 140 ALA A N 1
ATOM 1145 C CA . ALA A 1 140 ? -18.355 -7.408 15.069 1.00 42.78 140 ALA A CA 1
ATOM 1146 C C . ALA A 1 140 ? -18.553 -7.598 16.579 1.00 42.78 140 ALA A C 1
ATOM 1148 O O . ALA A 1 140 ? -18.163 -6.742 17.375 1.00 42.78 140 ALA A O 1
ATOM 1149 N N . ASP A 1 141 ? -19.079 -8.757 16.979 1.00 41.91 141 ASP A N 1
ATOM 1150 C CA . ASP A 1 141 ? -18.806 -9.262 18.320 1.00 41.91 141 ASP A CA 1
ATOM 1151 C C . ASP A 1 141 ? -17.303 -9.552 18.408 1.00 41.91 141 ASP A C 1
ATOM 1153 O O . ASP A 1 141 ? -16.781 -10.367 17.643 1.00 41.91 141 ASP A O 1
ATOM 1157 N N . SER A 1 142 ? -16.610 -8.943 19.367 1.00 46.50 142 SER A N 1
ATOM 1158 C CA . SER A 1 142 ? -15.224 -9.307 19.686 1.00 46.50 142 SER A CA 1
ATOM 1159 C C . SER A 1 142 ? -15.090 -10.767 20.168 1.00 46.50 142 SER A C 1
ATOM 1161 O O . SER A 1 142 ? -13.967 -11.252 20.309 1.00 46.50 142 SER A O 1
ATOM 1163 N N . PHE A 1 143 ? -16.207 -11.470 20.420 1.00 51.34 143 PHE A N 1
ATOM 1164 C CA . PHE A 1 143 ? -16.253 -12.805 21.028 1.00 51.34 143 PHE A CA 1
ATOM 1165 C C . PHE A 1 143 ? -17.049 -13.877 20.264 1.00 51.34 143 PHE A C 1
ATOM 1167 O O . PHE A 1 143 ? -17.049 -15.024 20.714 1.00 51.34 143 PHE A O 1
ATOM 1174 N N . LYS A 1 144 ? -17.676 -13.586 19.109 1.00 41.41 144 LYS A N 1
ATOM 1175 C CA . LYS A 1 144 ? -18.436 -14.601 18.344 1.00 41.41 144 LYS A CA 1
ATOM 1176 C C . LYS A 1 144 ? -18.203 -14.577 16.832 1.00 41.41 144 LYS A C 1
ATOM 1178 O O . LYS A 1 144 ? -18.686 -13.710 16.109 1.00 41.41 144 LYS A O 1
ATOM 1183 N N . MET A 1 145 ? -17.595 -15.656 16.333 1.00 32.44 145 MET A N 1
ATOM 1184 C CA . MET A 1 145 ? -17.859 -16.120 14.968 1.00 32.44 145 MET A CA 1
ATOM 1185 C C . MET A 1 145 ? -19.263 -16.761 14.911 1.00 32.44 145 MET A C 1
ATOM 1187 O O . MET A 1 145 ? -19.677 -17.451 15.838 1.00 32.44 145 MET A O 1
ATOM 1191 N N . ARG A 1 146 ? -19.974 -16.508 13.804 1.00 32.75 146 ARG A N 1
ATOM 1192 C CA . ARG A 1 146 ? -21.273 -17.076 13.363 1.00 32.75 146 ARG A CA 1
ATOM 1193 C C . ARG A 1 146 ? -21.506 -18.551 13.770 1.00 32.75 146 ARG A C 1
ATOM 1195 O O . ARG A 1 146 ? -20.583 -19.345 13.631 1.00 32.75 146 ARG A O 1
ATOM 1202 N N . ASN A 1 147 ? -22.700 -19.026 14.164 1.00 37.97 147 ASN A N 1
ATOM 1203 C CA . ASN A 1 147 ? -24.076 -18.474 14.199 1.00 37.97 147 ASN A CA 1
ATOM 1204 C C . ASN A 1 147 ? -24.893 -19.135 15.339 1.00 37.97 147 ASN A C 1
ATOM 1206 O O . ASN A 1 147 ? -24.640 -20.303 15.614 1.00 37.97 147 ASN A O 1
ATOM 1210 N N . LEU A 1 148 ? -25.932 -18.461 15.869 1.00 33.34 148 LEU A N 1
ATOM 1211 C CA . LEU A 1 148 ? -27.291 -18.987 16.181 1.00 33.34 148 LEU A CA 1
ATOM 1212 C C . LEU A 1 148 ? -28.174 -17.878 16.811 1.00 33.34 148 LEU A C 1
ATOM 1214 O O . LEU A 1 148 ? -27.682 -16.778 17.067 1.00 33.34 148 LEU A O 1
ATOM 1218 N N . SER A 1 149 ? -29.485 -18.111 16.963 1.00 37.47 149 SER A N 1
ATOM 1219 C CA . SER A 1 149 ? -30.488 -17.084 17.316 1.00 37.47 149 SER A CA 1
ATOM 1220 C C . SER A 1 149 ? -30.585 -16.761 18.824 1.00 37.47 149 SER A C 1
ATOM 1222 O O . SER A 1 149 ? -30.490 -17.677 19.635 1.00 37.47 149 SER A O 1
ATOM 1224 N N . PRO A 1 150 ? -30.855 -15.501 19.242 1.00 40.38 150 PRO A N 1
ATOM 1225 C CA . PRO A 1 150 ? -30.584 -15.053 20.621 1.00 40.38 150 PRO A CA 1
ATOM 1226 C C . PRO A 1 150 ? -31.511 -15.545 21.750 1.00 40.38 150 PRO A C 1
ATOM 1228 O O . PRO A 1 150 ? -31.334 -15.096 22.879 1.00 40.38 150 PRO A O 1
ATOM 1231 N N . LEU A 1 151 ? -32.527 -16.374 21.477 1.00 36.72 151 LEU A N 1
ATOM 1232 C CA . LEU A 1 151 ? -33.651 -16.586 22.411 1.00 36.72 151 LEU A CA 1
ATOM 1233 C C . LEU A 1 151 ? -33.719 -17.981 23.062 1.00 36.72 151 LEU A C 1
ATOM 1235 O O . LEU A 1 151 ? -34.428 -18.144 24.050 1.00 36.72 151 LEU A O 1
ATOM 1239 N N . GLU A 1 152 ? -33.011 -18.986 22.539 1.00 39.56 152 GLU A N 1
ATOM 1240 C CA . GLU A 1 152 ? -33.176 -20.385 22.984 1.00 39.56 152 GLU A CA 1
ATOM 1241 C C . GLU A 1 152 ? -32.234 -20.781 24.141 1.00 39.56 152 GLU A C 1
ATOM 1243 O O . GLU A 1 152 ? -32.607 -21.592 24.989 1.00 39.56 152 GLU A O 1
ATOM 1248 N N . ASP A 1 153 ? -31.055 -20.157 24.251 1.00 43.34 153 ASP A N 1
ATOM 1249 C CA . ASP A 1 153 ? -30.035 -20.508 25.260 1.00 43.34 153 ASP A CA 1
ATOM 1250 C C . ASP A 1 153 ? -30.434 -20.165 26.711 1.00 43.34 153 ASP A C 1
ATOM 1252 O O . ASP A 1 153 ? -29.899 -20.741 27.659 1.00 43.34 153 ASP A O 1
ATOM 1256 N N . LEU A 1 154 ? -31.386 -19.246 26.915 1.00 36.44 154 LEU A N 1
ATOM 1257 C CA . LEU A 1 154 ? -31.762 -18.741 28.247 1.00 36.44 154 LEU A CA 1
ATOM 1258 C C . LEU A 1 154 ? -32.522 -19.763 29.117 1.00 36.44 154 LEU A C 1
A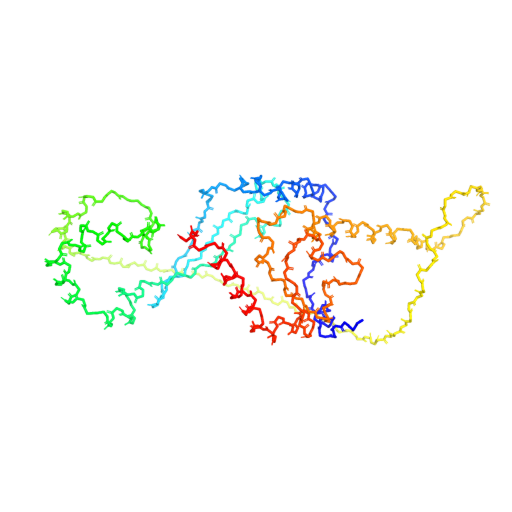TOM 1260 O O . LEU A 1 154 ? -32.639 -19.565 30.326 1.00 36.44 154 LEU A O 1
ATOM 1264 N N . LEU A 1 155 ? -33.036 -20.845 28.522 1.00 35.72 155 LEU A N 1
ATOM 1265 C CA . LEU A 1 155 ? -33.823 -21.873 29.219 1.00 35.72 155 LEU A CA 1
ATOM 1266 C C . LEU A 1 155 ? -33.024 -23.146 29.552 1.00 35.72 155 LEU A C 1
ATOM 1268 O O . LEU A 1 155 ? -33.394 -23.864 30.478 1.00 35.72 155 LEU A O 1
ATOM 1272 N N . ASN A 1 156 ? -31.911 -23.404 28.859 1.00 32.62 156 ASN A N 1
ATOM 1273 C CA . ASN A 1 156 ? -31.156 -24.665 28.946 1.00 32.62 156 ASN A CA 1
ATOM 1274 C C . ASN A 1 156 ? -30.013 -24.649 29.986 1.00 32.62 156 ASN A C 1
ATOM 1276 O O . ASN A 1 156 ? -29.095 -25.457 29.911 1.00 32.62 156 ASN A O 1
ATOM 1280 N N . LEU A 1 157 ? -30.042 -23.728 30.957 1.00 34.47 157 LEU A N 1
ATOM 1281 C CA . LEU A 1 157 ? -29.001 -23.581 31.991 1.00 34.47 157 LEU A CA 1
ATOM 1282 C C . LEU A 1 157 ? -29.363 -24.202 33.359 1.00 34.47 157 LEU A C 1
ATOM 1284 O O . LEU A 1 157 ? -28.639 -23.986 34.331 1.00 34.47 157 LEU A O 1
ATOM 1288 N N . SER A 1 158 ? -30.463 -24.960 33.465 1.00 35.03 158 SER A N 1
ATOM 1289 C CA . SER A 1 158 ? -30.894 -25.613 34.719 1.00 35.03 158 SER A CA 1
ATOM 1290 C C . SER A 1 158 ? -30.587 -27.118 34.804 1.00 35.03 158 SER A C 1
ATOM 1292 O O . SER A 1 158 ? -30.396 -27.629 35.907 1.00 35.03 158 SER A O 1
ATOM 1294 N N . GLU A 1 159 ? -30.457 -27.808 33.669 1.00 32.59 159 GLU A N 1
ATOM 1295 C CA . GLU A 1 159 ? -29.906 -29.165 33.536 1.00 32.59 159 GLU A CA 1
ATOM 1296 C C . GLU A 1 159 ? -28.914 -29.152 32.349 1.00 32.59 159 GLU A C 1
ATOM 1298 O O . GLU A 1 159 ? -29.119 -28.405 31.402 1.00 32.59 159 GLU A O 1
ATOM 1303 N N . GLU A 1 160 ? -27.794 -29.881 32.329 1.00 27.86 160 GLU A N 1
ATOM 1304 C CA . GLU A 1 160 ? -27.426 -31.059 33.120 1.00 27.86 160 GLU A CA 1
ATOM 1305 C C . GLU A 1 160 ? -26.036 -30.922 33.782 1.00 27.86 160 GLU A C 1
ATOM 1307 O O . GLU A 1 160 ? -25.025 -30.739 33.107 1.00 27.86 160 GLU A O 1
ATOM 1312 N N . PHE A 1 161 ? -25.938 -31.137 35.102 1.00 25.42 161 PHE A N 1
ATOM 1313 C CA . PHE A 1 161 ? -24.649 -31.370 35.776 1.00 25.42 161 PHE A CA 1
ATOM 1314 C C . PHE A 1 161 ? -24.524 -32.845 36.185 1.00 25.42 161 PHE A C 1
ATOM 1316 O O . PHE A 1 161 ? -24.779 -33.214 37.335 1.00 25.42 161 PHE A O 1
ATOM 1323 N N . ARG A 1 162 ? -24.155 -33.720 35.238 1.00 27.02 162 ARG A N 1
ATOM 1324 C CA . ARG A 1 162 ? -23.863 -35.139 35.518 1.00 27.02 162 ARG A CA 1
ATOM 1325 C C . ARG A 1 162 ? -22.552 -35.597 34.885 1.00 27.02 162 ARG A C 1
ATOM 1327 O O . ARG A 1 162 ? -22.392 -35.643 33.674 1.00 27.02 162 ARG A O 1
ATOM 1334 N N . VAL A 1 163 ? -21.614 -35.954 35.759 1.00 25.47 163 VAL A N 1
ATOM 1335 C CA . VAL A 1 163 ? -20.260 -36.408 35.426 1.00 25.47 163 VAL A CA 1
ATOM 1336 C C . VAL A 1 163 ? -20.255 -37.894 35.062 1.00 25.47 163 VAL A C 1
ATOM 1338 O O . VAL A 1 163 ? -20.869 -38.704 35.754 1.00 25.47 163 VAL A O 1
ATOM 1341 N N . SER A 1 164 ? -19.451 -38.268 34.066 1.00 25.22 164 SER A N 1
ATOM 1342 C CA . SER A 1 164 ? -18.794 -39.580 34.019 1.00 25.22 164 SER A CA 1
ATOM 1343 C C . SER A 1 164 ? -17.418 -39.455 33.352 1.00 25.22 164 SER A C 1
ATOM 1345 O O . SER A 1 164 ? -17.171 -38.498 32.622 1.00 25.22 164 SER A O 1
ATOM 1347 N N . ALA A 1 165 ? -16.506 -40.387 33.632 1.00 23.48 165 ALA A N 1
ATOM 1348 C CA . ALA A 1 165 ? -15.101 -40.335 33.213 1.00 23.48 165 ALA A CA 1
ATOM 1349 C C . ALA A 1 165 ? -14.691 -41.598 32.434 1.00 23.48 165 ALA A C 1
ATOM 1351 O O . ALA A 1 165 ? -15.213 -42.679 32.704 1.00 23.48 165 ALA A O 1
ATOM 1352 N N . GLY A 1 166 ? -13.719 -41.489 31.514 1.00 22.50 166 GLY A N 1
ATOM 1353 C CA . GLY A 1 166 ? -13.251 -42.652 30.749 1.00 22.50 166 GLY A CA 1
ATOM 1354 C C . GLY A 1 166 ? -12.068 -42.432 29.793 1.00 22.50 166 GLY A C 1
ATOM 1355 O O . GLY A 1 166 ? -12.277 -42.103 28.637 1.00 22.50 166 GLY A O 1
ATOM 1356 N N . GLN A 1 167 ? -10.862 -42.746 30.284 1.00 23.44 167 GLN A N 1
ATOM 1357 C CA . GLN A 1 167 ? -9.751 -43.423 29.575 1.00 23.44 167 GLN A CA 1
ATOM 1358 C C . GLN A 1 167 ? -9.084 -42.801 28.318 1.00 23.44 167 GLN A C 1
ATOM 1360 O O . GLN A 1 167 ? -9.609 -42.843 27.211 1.00 23.44 167 GLN A O 1
ATOM 1365 N N . ASP A 1 168 ? -7.802 -42.443 28.483 1.00 25.09 168 ASP A N 1
ATOM 1366 C CA . ASP A 1 168 ? -6.737 -42.545 27.460 1.00 25.09 168 ASP A CA 1
ATOM 1367 C C . ASP A 1 168 ? -6.616 -43.977 26.886 1.00 25.09 168 ASP A C 1
ATOM 1369 O O . ASP A 1 168 ? -6.844 -44.945 27.626 1.00 25.09 168 ASP A O 1
ATOM 1373 N N . PRO A 1 169 ? -6.144 -44.158 25.628 1.00 26.42 169 PRO A N 1
ATOM 1374 C CA . PRO A 1 169 ? -4.748 -44.610 25.484 1.00 26.42 169 PRO A CA 1
ATOM 1375 C C . PRO A 1 169 ? -3.967 -44.197 24.204 1.00 26.42 169 PRO A C 1
ATOM 1377 O O . PRO A 1 169 ? -4.317 -44.582 23.095 1.00 26.42 169 PRO A O 1
ATOM 1380 N N . LYS A 1 170 ? -2.755 -43.665 24.440 1.00 22.56 170 LYS A N 1
ATOM 1381 C CA . LYS A 1 170 ? -1.451 -44.039 23.821 1.00 22.56 170 LYS A CA 1
ATOM 1382 C C . LYS A 1 170 ? -1.144 -43.775 22.326 1.00 22.56 170 LYS A C 1
ATOM 1384 O O . LYS A 1 170 ? -1.705 -44.374 21.416 1.00 22.56 170 LYS A O 1
ATOM 1389 N N . GLU A 1 171 ? -0.045 -43.038 22.135 1.00 25.56 171 GLU A N 1
ATOM 1390 C CA . GLU A 1 171 ? 0.878 -43.051 20.975 1.00 25.56 171 GLU A CA 1
ATOM 1391 C C . GLU A 1 171 ? 1.608 -44.423 20.821 1.00 25.56 171 GLU A C 1
ATOM 1393 O O . GLU A 1 171 ? 1.536 -45.222 21.768 1.00 25.56 171 GLU A O 1
ATOM 1398 N N . PRO A 1 172 ? 2.339 -44.737 19.710 1.00 29.84 172 PRO A N 1
ATOM 1399 C CA . PRO A 1 172 ? 3.767 -44.328 19.635 1.00 29.84 172 PRO A CA 1
ATOM 1400 C C . PRO A 1 172 ? 4.474 -44.223 18.232 1.00 29.84 172 PRO A C 1
ATOM 1402 O O . PRO A 1 172 ? 4.160 -44.985 17.324 1.00 29.84 172 PRO A O 1
ATOM 1405 N N . ILE A 1 173 ? 5.533 -43.381 18.136 1.00 24.73 173 ILE A N 1
ATOM 1406 C CA . ILE A 1 173 ? 6.921 -43.652 17.599 1.00 24.73 173 ILE A CA 1
ATOM 1407 C C . ILE A 1 173 ? 7.082 -44.292 16.174 1.00 24.73 173 ILE A C 1
ATOM 1409 O O . ILE A 1 173 ? 6.540 -45.357 15.915 1.00 24.73 173 ILE A O 1
ATOM 1413 N N . GLN A 1 174 ? 7.925 -43.849 15.208 1.00 22.83 174 GLN A N 1
ATOM 1414 C CA . GLN A 1 174 ? 9.039 -42.860 15.136 1.00 22.83 174 GLN A CA 1
ATOM 1415 C C . GLN A 1 174 ? 9.076 -42.119 13.745 1.00 22.83 174 GLN A C 1
ATOM 1417 O O . GLN A 1 174 ? 8.001 -41.727 13.313 1.00 22.83 174 GLN A O 1
ATOM 1422 N N . SER A 1 175 ? 10.144 -41.821 12.959 1.00 24.23 175 SER A N 1
ATOM 1423 C CA . SER A 1 175 ? 11.588 -42.199 12.857 1.00 24.23 175 SER A CA 1
ATOM 1424 C C . SER A 1 175 ? 12.497 -41.090 12.252 1.00 24.23 175 SER A C 1
ATOM 1426 O O . SER A 1 175 ? 12.030 -39.993 11.962 1.00 24.23 175 SER A O 1
ATOM 1428 N N . GLN A 1 176 ? 13.804 -41.360 12.062 1.00 21.98 176 GLN A N 1
ATOM 1429 C CA . GLN A 1 176 ? 14.834 -40.420 11.546 1.00 21.98 176 GLN A CA 1
ATOM 1430 C C . GLN A 1 176 ? 15.588 -40.954 10.299 1.00 21.98 176 GLN A C 1
ATOM 1432 O O . GLN A 1 176 ? 15.553 -42.162 10.069 1.00 21.98 176 GLN A O 1
ATOM 1437 N N . LEU A 1 177 ? 16.346 -40.101 9.566 1.00 23.06 177 LEU A N 1
ATOM 1438 C CA . LEU A 1 177 ? 17.842 -40.060 9.590 1.00 23.06 177 LEU A CA 1
ATOM 1439 C C . LEU A 1 177 ? 18.517 -39.306 8.395 1.00 23.06 177 LEU A C 1
ATOM 1441 O O . LEU A 1 177 ? 18.277 -39.651 7.246 1.00 23.06 177 LEU A O 1
ATOM 1445 N N . GLY A 1 178 ? 19.479 -38.404 8.688 1.00 21.75 178 GLY A N 1
ATOM 1446 C CA . GLY A 1 178 ? 20.633 -38.008 7.827 1.00 21.75 178 GLY A CA 1
ATOM 1447 C C . GLY A 1 178 ? 20.410 -37.047 6.627 1.00 21.75 178 GLY A C 1
ATOM 1448 O O . GLY A 1 178 ? 19.309 -36.950 6.106 1.00 21.75 178 GLY A O 1
ATOM 1449 N N . GLY A 1 179 ? 21.415 -36.303 6.118 1.00 21.36 179 GLY A N 1
ATOM 1450 C CA . GLY A 1 179 ? 22.758 -35.991 6.661 1.00 21.36 179 GLY A CA 1
ATOM 1451 C C . GLY A 1 179 ? 23.820 -35.527 5.621 1.00 21.36 179 GLY A C 1
ATOM 1452 O O . GLY A 1 179 ? 24.118 -36.284 4.706 1.00 21.36 179 GLY A O 1
ATOM 1453 N N . SER A 1 180 ? 24.459 -34.358 5.843 1.00 21.95 180 SER A N 1
ATOM 1454 C CA . SER A 1 180 ? 25.711 -33.849 5.191 1.00 21.95 180 SER A CA 1
ATOM 1455 C C . SER A 1 180 ? 25.661 -33.543 3.660 1.00 21.95 180 SER A C 1
ATOM 1457 O O . SER A 1 180 ? 24.697 -33.907 3.001 1.00 21.95 180 SER A O 1
ATOM 1459 N N . SER A 1 181 ? 26.607 -32.833 3.003 1.00 24.20 181 SER A N 1
ATOM 1460 C CA . SER A 1 181 ? 27.853 -32.147 3.434 1.00 24.20 181 SER A CA 1
ATOM 1461 C C . SER A 1 181 ? 28.232 -30.938 2.533 1.00 24.20 181 SER A C 1
ATOM 1463 O O . SER A 1 181 ? 27.828 -30.896 1.379 1.00 24.20 181 SER A O 1
ATOM 1465 N N . GLU A 1 182 ? 29.067 -30.035 3.077 1.00 23.44 182 GLU A N 1
ATOM 1466 C CA . GLU A 1 182 ? 30.173 -29.232 2.474 1.00 23.44 182 GLU A CA 1
ATOM 1467 C C . GLU A 1 182 ? 30.098 -28.478 1.115 1.00 23.44 182 GLU A C 1
ATOM 1469 O O . GLU A 1 182 ? 29.439 -28.859 0.157 1.00 23.44 182 GLU A O 1
ATOM 1474 N N . GLY A 1 183 ? 30.950 -27.439 1.003 1.00 23.36 183 GLY A N 1
ATOM 1475 C CA . GLY A 1 183 ? 31.432 -26.879 -0.275 1.00 23.36 183 GLY A CA 1
ATOM 1476 C C . GLY A 1 183 ? 31.410 -25.346 -0.358 1.00 23.36 183 GLY A C 1
ATOM 1477 O O . GLY A 1 183 ? 30.365 -24.758 -0.608 1.00 23.36 183 GLY A O 1
ATOM 1478 N N . GLY A 1 184 ? 32.560 -24.677 -0.205 1.00 22.17 184 GLY A N 1
ATOM 1479 C CA . GLY A 1 184 ? 32.655 -23.208 -0.285 1.00 22.17 184 GLY A CA 1
ATOM 1480 C C . GLY A 1 184 ? 33.858 -22.699 -1.083 1.00 22.17 184 GLY A C 1
ATOM 1481 O O . GLY A 1 184 ? 34.767 -23.467 -1.396 1.00 22.17 184 GLY A O 1
ATOM 1482 N N . ARG A 1 185 ? 33.879 -21.390 -1.383 1.00 25.41 185 ARG A N 1
ATOM 1483 C CA . ARG A 1 185 ? 35.080 -20.629 -1.782 1.00 25.41 185 ARG A CA 1
ATOM 1484 C C . ARG A 1 185 ? 34.876 -19.119 -1.626 1.00 25.41 185 ARG A C 1
ATOM 1486 O O . ARG A 1 185 ? 33.793 -18.602 -1.881 1.00 25.41 185 ARG A O 1
ATOM 1493 N N . THR A 1 186 ? 35.939 -18.434 -1.221 1.00 23.94 186 THR A N 1
ATOM 1494 C CA . THR A 1 186 ? 36.086 -16.971 -1.225 1.00 23.94 186 THR A CA 1
ATOM 1495 C C . THR A 1 186 ? 36.734 -16.498 -2.519 1.00 23.94 186 THR A C 1
ATOM 1497 O O . THR A 1 186 ? 37.645 -17.170 -2.990 1.00 23.94 186 THR A O 1
ATOM 1500 N N . ASP A 1 187 ? 36.396 -15.294 -2.978 1.00 24.23 187 ASP A N 1
ATOM 1501 C CA . ASP A 1 187 ? 37.292 -14.459 -3.789 1.00 24.23 187 ASP A CA 1
ATOM 1502 C C . ASP A 1 187 ? 37.055 -12.970 -3.477 1.00 24.23 187 ASP A C 1
ATOM 1504 O O . ASP A 1 187 ? 35.951 -12.568 -3.106 1.00 24.23 187 ASP A O 1
ATOM 1508 N N . VAL A 1 188 ? 38.109 -12.155 -3.583 1.00 23.92 188 VAL A N 1
ATOM 1509 C CA . VAL A 1 188 ? 38.135 -10.730 -3.201 1.00 23.92 188 VAL A CA 1
ATOM 1510 C C . VAL A 1 188 ? 38.902 -9.945 -4.260 1.00 23.92 188 VAL A C 1
ATOM 1512 O O . VAL A 1 188 ? 40.085 -10.213 -4.426 1.00 23.92 188 VAL A O 1
ATOM 1515 N N . PHE A 1 189 ? 38.305 -8.925 -4.896 1.00 22.44 189 PHE A N 1
ATOM 1516 C CA . PHE A 1 189 ? 39.084 -7.911 -5.630 1.00 22.44 189 PHE A CA 1
ATOM 1517 C C . PHE A 1 189 ? 38.448 -6.505 -5.681 1.00 22.44 189 PHE A C 1
ATOM 1519 O O . PHE A 1 189 ? 37.439 -6.276 -6.336 1.00 22.44 189 PHE A O 1
ATOM 1526 N N . VAL A 1 190 ? 39.111 -5.584 -4.968 1.00 23.42 190 VAL A N 1
ATOM 1527 C CA . VAL A 1 190 ? 39.527 -4.206 -5.330 1.00 23.42 190 VAL A CA 1
ATOM 1528 C C . VAL A 1 190 ? 38.608 -3.303 -6.183 1.00 23.42 190 VAL A C 1
ATOM 1530 O O . VAL A 1 190 ? 38.246 -3.594 -7.317 1.00 23.42 190 VAL A O 1
ATOM 1533 N N . SER A 1 191 ? 38.377 -2.096 -5.653 1.00 24.00 191 SER A N 1
ATOM 1534 C CA . SER A 1 191 ? 37.718 -0.945 -6.290 1.00 24.00 191 SER A CA 1
ATOM 1535 C C . SER A 1 191 ? 38.504 -0.307 -7.446 1.00 24.00 191 SER A C 1
ATOM 1537 O O . SER A 1 191 ? 39.731 -0.262 -7.422 1.00 24.00 191 SER A O 1
ATOM 1539 N N . SER A 1 192 ? 37.800 0.384 -8.349 1.00 25.45 192 SER A N 1
ATOM 1540 C CA . SER A 1 192 ? 38.357 1.527 -9.092 1.00 25.45 192 SER A CA 1
ATOM 1541 C C . SER A 1 192 ? 37.285 2.596 -9.344 1.00 25.45 192 SER A C 1
ATOM 1543 O O . SER A 1 192 ? 36.090 2.308 -9.265 1.00 25.45 192 SER A O 1
ATOM 1545 N N . ALA A 1 193 ? 37.711 3.829 -9.616 1.00 25.66 193 ALA A N 1
ATOM 1546 C CA . ALA A 1 193 ? 36.860 4.978 -9.930 1.00 25.66 193 ALA A CA 1
ATOM 1547 C C . ALA A 1 193 ? 37.173 5.511 -11.341 1.00 25.66 193 ALA A C 1
ATOM 1549 O O . ALA A 1 193 ? 38.273 5.303 -11.851 1.00 25.66 193 ALA A O 1
ATOM 1550 N N . GLY A 1 194 ? 36.223 6.212 -11.962 1.00 26.23 194 GLY A N 1
ATOM 1551 C CA . GLY A 1 194 ? 36.402 6.833 -13.277 1.00 26.23 194 GLY A CA 1
ATOM 1552 C C . GLY A 1 194 ? 35.238 7.753 -13.648 1.00 26.23 194 GLY A C 1
ATOM 1553 O O . GLY A 1 194 ? 34.104 7.515 -13.230 1.00 26.23 194 GLY A O 1
ATOM 1554 N N . ASP A 1 195 ? 35.539 8.813 -14.397 1.00 29.12 195 ASP A N 1
ATOM 1555 C CA . ASP A 1 195 ? 34.597 9.876 -14.765 1.00 29.12 195 ASP A CA 1
ATOM 1556 C C . ASP A 1 195 ? 33.513 9.451 -15.770 1.00 29.12 195 ASP A C 1
ATOM 1558 O O . ASP A 1 195 ? 33.685 8.533 -16.574 1.00 29.12 195 ASP A O 1
ATOM 1562 N N . GLY A 1 196 ? 32.397 10.189 -15.760 1.00 30.00 196 GLY A N 1
ATOM 1563 C CA . GLY A 1 196 ? 31.339 10.109 -16.771 1.00 30.00 196 GLY A CA 1
ATOM 1564 C C . GLY A 1 196 ? 31.386 11.291 -17.758 1.00 30.00 196 GLY A C 1
ATOM 1565 O O . GLY A 1 196 ? 31.617 12.421 -17.325 1.00 30.00 196 GLY A O 1
ATOM 1566 N N . PRO A 1 197 ? 31.150 11.080 -19.068 1.00 35.44 197 PRO A N 1
ATOM 1567 C CA . PRO A 1 197 ? 31.156 12.148 -20.071 1.00 35.44 197 PRO A CA 1
ATOM 1568 C C . PRO A 1 197 ? 29.840 12.954 -20.139 1.00 35.44 197 PRO A C 1
ATOM 1570 O O . PRO A 1 197 ? 28.798 12.544 -19.627 1.00 35.44 197 PRO A O 1
ATOM 1573 N N . ASN A 1 198 ? 29.909 14.118 -20.796 1.00 28.84 198 ASN A N 1
ATOM 1574 C CA . ASN A 1 198 ? 28.857 15.145 -20.836 1.00 28.84 198 ASN A CA 1
ATOM 1575 C C . ASN A 1 198 ? 27.640 14.792 -21.740 1.00 28.84 198 ASN A C 1
ATOM 1577 O O . ASN A 1 198 ? 27.703 13.880 -22.563 1.00 28.84 198 ASN A O 1
ATOM 1581 N N . ARG A 1 199 ? 26.513 15.511 -21.585 1.00 35.28 199 ARG A N 1
ATOM 1582 C CA . ARG A 1 199 ? 25.159 15.084 -22.011 1.00 35.28 199 ARG A CA 1
ATOM 1583 C C . ARG A 1 199 ? 24.644 15.562 -23.383 1.00 35.28 199 ARG A C 1
ATOM 1585 O O . ARG A 1 199 ? 23.528 15.191 -23.747 1.00 35.28 199 ARG A O 1
ATOM 1592 N N . ASP A 1 200 ? 25.415 16.330 -24.150 1.00 32.84 200 ASP A N 1
ATOM 1593 C CA . ASP A 1 200 ? 24.862 17.238 -25.180 1.00 32.84 200 ASP A CA 1
ATOM 1594 C C . ASP A 1 200 ? 24.933 16.752 -26.652 1.00 32.84 200 ASP A C 1
ATOM 1596 O O . ASP A 1 200 ? 24.880 17.564 -27.575 1.00 32.84 200 ASP A O 1
ATOM 1600 N N . THR A 1 201 ? 25.014 15.437 -26.911 1.00 32.31 201 THR A N 1
ATOM 1601 C CA . THR A 1 201 ? 25.249 14.897 -28.279 1.00 32.31 201 THR A CA 1
ATOM 1602 C C . THR A 1 201 ? 24.283 13.775 -28.710 1.00 32.31 201 THR A C 1
ATOM 1604 O O . THR A 1 201 ? 24.703 12.793 -29.318 1.00 32.31 201 THR A O 1
ATOM 1607 N N . LEU A 1 202 ? 22.977 13.882 -28.414 1.00 33.12 202 LEU A N 1
ATOM 1608 C CA . LEU A 1 202 ? 21.978 12.834 -28.739 1.00 33.12 202 LEU A CA 1
ATOM 1609 C C . LEU A 1 202 ? 20.692 13.312 -29.455 1.00 33.12 202 LEU A C 1
ATOM 1611 O O . LEU A 1 202 ? 19.631 12.721 -29.280 1.00 33.12 202 LEU A O 1
ATOM 1615 N N . LEU A 1 203 ? 20.772 14.332 -30.322 1.00 35.94 203 LEU A N 1
ATOM 1616 C CA . LEU A 1 203 ? 19.666 14.721 -31.227 1.00 35.94 203 LEU A CA 1
ATOM 1617 C C . LEU A 1 203 ? 20.130 15.043 -32.665 1.00 35.94 203 LEU A C 1
ATOM 1619 O O . LEU A 1 203 ? 19.830 16.112 -33.199 1.00 35.94 203 LEU A O 1
ATOM 1623 N N . ARG A 1 204 ? 20.865 14.131 -33.330 1.00 33.19 204 ARG A N 1
ATOM 1624 C CA . ARG A 1 204 ? 21.165 14.273 -34.776 1.00 33.19 204 ARG A CA 1
ATOM 1625 C C . ARG A 1 204 ? 21.545 12.968 -35.502 1.00 33.19 204 ARG A C 1
ATOM 1627 O O . ARG A 1 204 ? 22.690 12.779 -35.898 1.00 33.19 204 ARG A O 1
ATOM 1634 N N . SER A 1 205 ? 20.577 12.07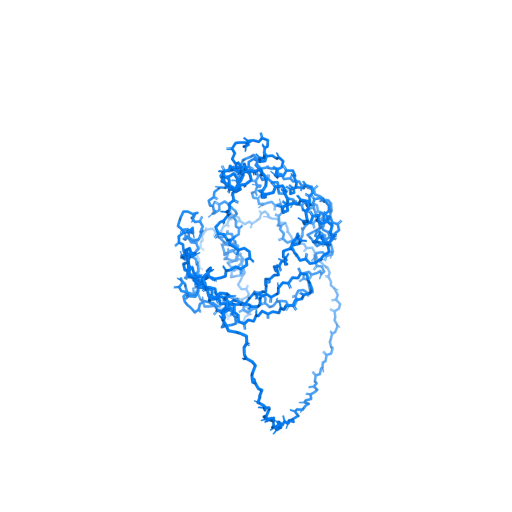3 -35.718 1.00 30.20 205 SER A N 1
ATOM 1635 C CA . SER A 1 205 ? 20.815 10.808 -36.443 1.00 30.20 205 SER A CA 1
ATOM 1636 C C . SER A 1 205 ? 19.571 10.210 -37.126 1.00 30.20 205 SER A C 1
ATOM 1638 O O . SER A 1 205 ? 19.301 9.018 -37.004 1.00 30.20 205 SER A O 1
ATOM 1640 N N . PHE A 1 206 ? 18.840 11.013 -37.909 1.00 33.12 206 PHE A N 1
ATOM 1641 C CA . PHE A 1 206 ? 17.892 10.481 -38.899 1.00 33.12 206 PHE A CA 1
ATOM 1642 C C . PHE A 1 206 ? 18.514 10.463 -40.303 1.00 33.12 206 PHE A C 1
ATOM 1644 O O . PHE A 1 206 ? 18.891 11.505 -40.828 1.00 33.12 206 PHE A O 1
ATOM 1651 N N . SER A 1 207 ? 18.558 9.264 -40.892 1.00 33.66 207 SER A N 1
ATOM 1652 C CA . SER A 1 207 ? 18.756 8.955 -42.318 1.00 33.66 207 SER A CA 1
ATOM 1653 C C . SER A 1 207 ? 19.997 9.496 -43.046 1.00 33.66 207 SER A C 1
ATOM 1655 O O . SER A 1 207 ? 20.030 10.638 -43.487 1.00 33.66 207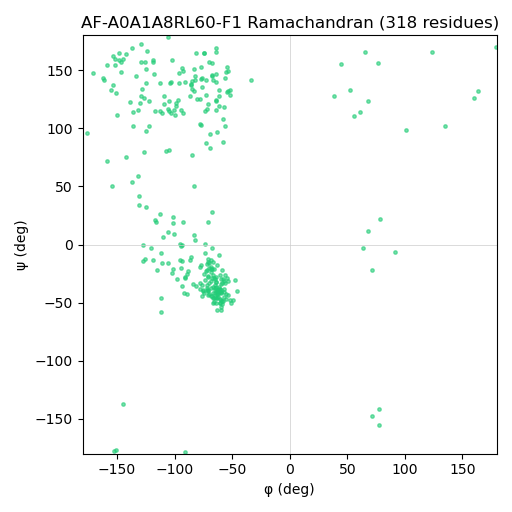 SER A O 1
ATOM 1657 N N . LEU A 1 208 ? 20.908 8.580 -43.401 1.00 31.00 208 LEU A N 1
ATOM 1658 C CA . LEU A 1 208 ? 21.432 8.472 -44.773 1.00 31.00 208 LEU A CA 1
ATOM 1659 C C . LEU A 1 208 ? 21.931 7.038 -45.039 1.00 31.00 208 LEU A C 1
ATOM 1661 O O . LEU A 1 208 ? 22.626 6.453 -44.213 1.00 31.00 208 LEU A O 1
ATOM 1665 N N . HIS A 1 209 ? 21.561 6.455 -46.182 1.00 32.66 209 HIS A N 1
ATOM 1666 C CA . HIS A 1 209 ? 22.014 5.125 -46.614 1.00 32.66 209 HIS A CA 1
ATOM 1667 C C . HIS A 1 209 ? 23.296 5.219 -47.458 1.00 32.66 209 HIS A C 1
ATOM 1669 O O . HIS A 1 209 ? 23.370 6.038 -48.374 1.00 32.66 209 HIS A O 1
ATOM 1675 N N . ARG A 1 210 ? 24.244 4.293 -47.256 1.00 30.17 210 ARG A N 1
ATOM 1676 C CA . ARG A 1 210 ? 25.180 3.840 -48.303 1.00 30.17 210 ARG A CA 1
ATOM 1677 C C . ARG A 1 210 ? 25.666 2.407 -48.017 1.00 30.17 210 ARG A C 1
ATOM 1679 O O . ARG A 1 210 ? 25.954 2.112 -46.859 1.00 30.17 210 ARG A O 1
ATOM 1686 N N . PRO A 1 211 ? 25.743 1.511 -49.020 1.00 37.41 211 PRO A N 1
ATOM 1687 C CA . PRO A 1 211 ? 26.084 0.107 -48.796 1.00 37.41 211 PRO A CA 1
ATOM 1688 C C . PRO A 1 211 ? 27.581 -0.201 -48.965 1.00 37.41 211 PRO A C 1
ATOM 1690 O O . PRO A 1 211 ? 28.252 0.381 -49.814 1.00 37.41 211 PRO A O 1
ATOM 1693 N N . GLY A 1 212 ? 28.046 -1.229 -48.246 1.00 33.69 212 GLY A N 1
ATOM 1694 C CA . GLY A 1 212 ? 29.167 -2.078 -48.668 1.00 33.69 212 GLY A CA 1
ATOM 1695 C C . GLY A 1 212 ? 30.540 -1.818 -48.040 1.00 33.69 212 GLY A C 1
ATOM 1696 O O . GLY A 1 212 ? 31.325 -1.042 -48.567 1.00 33.69 212 GLY A O 1
ATOM 1697 N N . MET A 1 213 ? 30.894 -2.612 -47.023 1.00 33.66 213 MET A N 1
ATOM 1698 C CA . MET A 1 213 ? 32.236 -3.199 -46.860 1.00 33.66 213 MET A CA 1
ATOM 1699 C C . MET A 1 213 ? 32.142 -4.509 -46.053 1.00 33.66 213 MET A C 1
ATOM 1701 O O . MET A 1 213 ? 31.106 -4.802 -45.457 1.00 33.66 213 MET A O 1
ATOM 1705 N N . LYS A 1 214 ? 33.180 -5.353 -46.125 1.00 36.47 214 LYS A N 1
ATOM 1706 C CA . LYS A 1 214 ? 33.138 -6.755 -45.663 1.00 36.47 214 LYS A CA 1
ATOM 1707 C C . LYS A 1 214 ? 33.380 -6.897 -44.152 1.00 36.47 214 LYS A C 1
ATOM 1709 O O . LYS A 1 214 ? 34.080 -6.096 -43.544 1.00 36.47 214 LYS A O 1
ATOM 1714 N N . SER A 1 215 ? 32.803 -7.945 -43.569 1.00 38.91 215 SER A N 1
ATOM 1715 C CA . SER A 1 215 ? 32.786 -8.226 -42.130 1.00 38.91 215 SER A CA 1
ATOM 1716 C C . SER A 1 215 ? 34.092 -8.802 -41.574 1.00 38.91 215 SER A C 1
ATOM 1718 O O . SER A 1 215 ? 34.652 -9.732 -42.154 1.00 38.91 215 SER A O 1
ATOM 1720 N N . SER A 1 216 ? 34.457 -8.384 -40.361 1.00 38.94 216 SER A N 1
ATOM 1721 C CA . SER A 1 216 ? 35.241 -9.181 -39.409 1.00 38.94 216 SER A CA 1
ATOM 1722 C C . SER A 1 216 ? 34.404 -9.425 -38.138 1.00 38.94 216 SER A C 1
ATOM 1724 O O . SER A 1 216 ? 33.597 -8.566 -37.773 1.00 38.94 216 SER A O 1
ATOM 1726 N N . PRO A 1 217 ? 34.533 -10.579 -37.453 1.00 46.44 217 PRO A N 1
ATOM 1727 C CA . PRO A 1 217 ? 33.675 -10.943 -36.321 1.00 46.44 217 PRO A CA 1
ATOM 1728 C C . PRO A 1 217 ? 34.145 -10.314 -34.997 1.00 46.44 217 PRO A C 1
ATOM 1730 O O . PRO A 1 217 ? 34.276 -10.992 -33.977 1.00 46.44 217 PRO A O 1
ATOM 1733 N N . ALA A 1 218 ? 34.389 -9.001 -34.986 1.00 46.25 218 ALA A N 1
ATOM 1734 C CA . ALA A 1 218 ? 34.484 -8.264 -33.731 1.00 46.25 218 ALA A CA 1
ATOM 1735 C C . ALA A 1 218 ? 33.139 -8.376 -32.990 1.00 46.25 218 ALA A C 1
ATOM 1737 O O . ALA A 1 218 ? 32.082 -8.191 -33.600 1.00 46.25 218 ALA A O 1
ATOM 1738 N N . ARG A 1 219 ? 33.159 -8.680 -31.682 1.00 49.22 219 ARG A N 1
ATOM 1739 C CA . ARG A 1 219 ? 31.945 -8.743 -30.846 1.00 49.22 219 ARG A CA 1
ATOM 1740 C C . ARG A 1 219 ? 31.206 -7.404 -30.927 1.00 49.22 219 ARG A C 1
ATOM 1742 O O . ARG A 1 219 ? 31.602 -6.437 -30.282 1.00 49.22 219 ARG A O 1
ATOM 1749 N N . CYS A 1 220 ? 30.137 -7.354 -31.72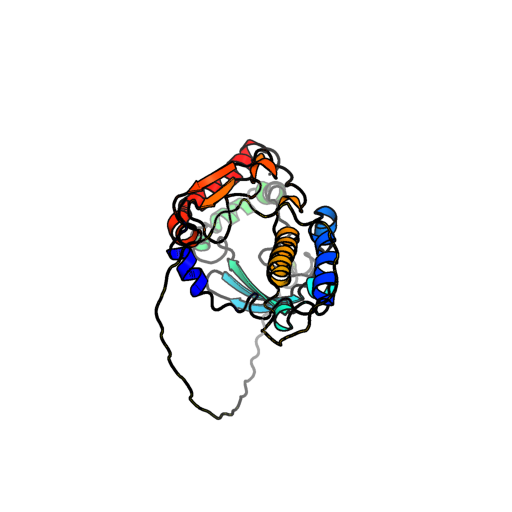2 1.00 45.44 220 CYS A N 1
ATOM 1750 C CA . CYS A 1 220 ? 29.347 -6.147 -31.926 1.00 45.44 220 CYS A CA 1
ATOM 1751 C C . CYS A 1 220 ? 28.523 -5.855 -30.668 1.00 45.44 220 CYS A C 1
ATOM 1753 O O . CYS A 1 220 ? 27.378 -6.290 -30.531 1.00 45.44 220 CYS A O 1
ATOM 1755 N N . TYR A 1 221 ? 29.130 -5.122 -29.738 1.00 51.44 221 TYR A N 1
ATOM 1756 C CA . TYR A 1 221 ? 28.463 -4.558 -28.575 1.00 51.44 221 TYR A CA 1
ATOM 1757 C C . TYR A 1 221 ? 27.514 -3.457 -29.065 1.00 51.44 221 TYR A C 1
ATOM 1759 O O . TYR A 1 221 ? 27.898 -2.293 -29.132 1.00 51.44 221 TYR A O 1
ATOM 1767 N N . ARG A 1 222 ? 26.306 -3.836 -29.513 1.00 53.78 222 ARG A N 1
ATOM 1768 C CA . ARG A 1 222 ? 25.304 -2.913 -30.073 1.00 53.78 222 ARG A CA 1
ATOM 1769 C C . ARG A 1 222 ? 24.969 -1.835 -29.032 1.00 53.78 222 ARG A C 1
ATOM 1771 O O . ARG A 1 222 ? 24.264 -2.153 -28.073 1.00 53.78 222 ARG A O 1
ATOM 1778 N N . PRO A 1 223 ? 25.403 -0.569 -29.202 1.00 59.38 223 PRO A N 1
ATOM 1779 C CA . PRO A 1 223 ? 25.134 0.466 -28.202 1.00 59.38 223 PRO A CA 1
ATOM 1780 C C . PRO A 1 223 ? 23.639 0.789 -28.144 1.00 59.38 223 PRO A C 1
ATOM 1782 O O . PRO A 1 223 ? 23.111 1.121 -27.087 1.00 59.38 223 PRO A O 1
ATOM 1785 N N . THR A 1 224 ? 22.956 0.618 -29.282 1.00 76.81 224 THR A N 1
ATOM 1786 C CA . THR A 1 224 ? 21.508 0.775 -29.416 1.00 76.81 224 THR A CA 1
ATOM 1787 C C . THR A 1 224 ? 20.775 -0.183 -28.477 1.00 76.81 224 THR A C 1
ATOM 1789 O O . THR A 1 224 ? 20.026 0.290 -27.639 1.00 76.81 224 THR A O 1
ATOM 1792 N N . LEU A 1 225 ? 21.089 -1.487 -28.483 1.00 87.75 225 LEU A N 1
ATOM 1793 C CA . LEU A 1 225 ? 20.396 -2.495 -27.666 1.00 87.75 225 LEU A CA 1
ATOM 1794 C C . LEU A 1 225 ? 20.483 -2.215 -26.155 1.00 87.75 225 LEU A C 1
ATOM 1796 O O . LEU A 1 225 ? 19.535 -2.479 -25.416 1.00 87.75 225 LEU A O 1
ATOM 1800 N N . HIS A 1 226 ? 21.595 -1.648 -25.679 1.00 87.62 226 HIS A N 1
ATOM 1801 C CA . HIS A 1 226 ? 21.721 -1.227 -24.281 1.00 87.62 226 HIS A CA 1
ATOM 1802 C C . HIS A 1 226 ? 20.837 -0.008 -23.962 1.00 87.62 226 HIS A C 1
ATOM 1804 O O . HIS A 1 226 ? 20.147 -0.001 -22.943 1.00 87.62 226 HIS A O 1
ATOM 1810 N N . LEU A 1 227 ? 20.795 0.991 -24.850 1.00 89.94 227 LEU A N 1
ATOM 1811 C CA . LEU A 1 227 ? 19.932 2.170 -24.708 1.00 89.94 227 LEU A CA 1
ATOM 1812 C C . LEU A 1 227 ? 18.440 1.822 -24.866 1.00 89.94 227 LEU A C 1
ATOM 1814 O O . LEU A 1 227 ? 17.609 2.337 -24.120 1.00 89.94 227 LEU A O 1
ATOM 1818 N N . GLU A 1 228 ? 18.109 0.907 -25.778 1.00 91.31 228 GLU A N 1
ATOM 1819 C CA . GLU A 1 228 ? 16.791 0.288 -25.957 1.00 91.31 228 GLU A CA 1
ATOM 1820 C C . GLU A 1 228 ? 16.369 -0.431 -24.666 1.00 91.31 228 GLU A C 1
ATOM 1822 O O . GLU A 1 228 ? 15.286 -0.167 -24.152 1.00 91.31 228 GLU A O 1
ATOM 1827 N N . SER A 1 229 ? 17.250 -1.250 -24.075 1.00 90.25 229 SER A N 1
ATOM 1828 C CA . SER A 1 229 ? 16.988 -1.958 -22.809 1.00 90.25 229 SER A CA 1
ATOM 1829 C C . SER A 1 229 ? 16.780 -1.002 -21.630 1.00 90.25 229 SER A C 1
ATOM 1831 O O . SER A 1 229 ? 15.887 -1.221 -20.816 1.00 90.25 229 SER A O 1
ATOM 1833 N N . ILE A 1 230 ? 17.559 0.084 -21.542 1.00 89.56 230 ILE A N 1
ATOM 1834 C CA . ILE A 1 230 ? 17.358 1.140 -20.534 1.00 89.56 230 ILE A CA 1
ATOM 1835 C C . ILE A 1 230 ? 16.025 1.869 -20.756 1.00 89.56 230 ILE A C 1
ATOM 1837 O O . ILE A 1 230 ? 15.342 2.202 -19.791 1.00 89.56 230 ILE A O 1
ATOM 1841 N N . SER A 1 231 ? 15.644 2.121 -22.008 1.00 90.56 231 SER A N 1
ATOM 1842 C CA . SER A 1 231 ? 14.393 2.814 -22.344 1.00 90.56 231 SER A CA 1
ATOM 1843 C C . SER A 1 231 ? 13.169 1.936 -22.070 1.00 90.56 231 SER A C 1
ATOM 1845 O O . SER A 1 231 ? 12.189 2.416 -21.506 1.00 90.56 231 SER A O 1
ATOM 1847 N N . PHE A 1 232 ? 13.259 0.639 -22.374 1.00 89.75 232 PHE A N 1
ATOM 1848 C CA . PHE A 1 232 ? 12.280 -0.372 -21.978 1.00 89.75 232 PHE A CA 1
ATOM 1849 C C . PHE A 1 232 ? 12.162 -0.459 -20.452 1.00 89.75 232 PHE A C 1
ATOM 1851 O O . PHE A 1 232 ? 11.063 -0.334 -19.926 1.00 89.75 232 PHE A O 1
ATOM 1858 N N . MET A 1 233 ? 13.286 -0.578 -19.735 1.00 88.12 233 MET A N 1
ATOM 1859 C CA . MET A 1 233 ? 13.318 -0.609 -18.267 1.00 88.12 233 MET A CA 1
ATOM 1860 C C . MET A 1 233 ? 12.639 0.618 -17.645 1.00 88.12 233 MET A C 1
ATOM 1862 O O . MET A 1 233 ? 11.857 0.474 -16.709 1.00 88.12 233 MET A O 1
ATOM 1866 N N . LYS A 1 234 ? 12.886 1.819 -18.186 1.00 88.88 234 LYS A N 1
ATOM 1867 C CA . LYS A 1 234 ? 12.173 3.035 -17.770 1.00 88.88 234 LYS A CA 1
ATOM 1868 C C . LYS A 1 234 ? 10.672 2.907 -18.001 1.00 88.88 234 LYS A C 1
ATOM 1870 O O . LYS A 1 234 ? 9.932 3.018 -17.041 1.00 88.88 234 LYS A O 1
ATOM 1875 N N . GLY A 1 235 ? 10.230 2.568 -19.214 1.00 89.56 235 GLY A N 1
ATOM 1876 C CA . GLY A 1 235 ? 8.801 2.408 -19.514 1.00 89.56 235 GLY A CA 1
ATOM 1877 C C . GLY A 1 235 ? 8.089 1.380 -18.621 1.00 89.56 235 GLY A C 1
ATOM 1878 O O . GLY A 1 235 ? 6.993 1.649 -18.141 1.00 89.56 235 GLY A O 1
ATOM 1879 N N . VAL A 1 236 ? 8.731 0.239 -18.340 1.00 88.69 236 VAL A N 1
ATOM 1880 C CA . VAL A 1 236 ? 8.222 -0.806 -17.429 1.00 88.69 236 VAL A CA 1
ATOM 1881 C C . VAL A 1 236 ? 8.055 -0.275 -15.999 1.00 88.69 236 VAL A C 1
ATOM 1883 O O . VAL A 1 236 ? 7.030 -0.523 -15.363 1.00 88.69 236 VAL A O 1
ATOM 1886 N N . MET A 1 237 ? 9.049 0.456 -15.486 1.00 87.00 237 MET A N 1
ATOM 1887 C CA . MET A 1 237 ? 9.010 1.012 -14.131 1.00 87.00 237 MET A CA 1
ATOM 1888 C C . MET A 1 237 ? 8.079 2.224 -14.021 1.00 87.00 237 MET A C 1
ATOM 1890 O O . MET A 1 237 ? 7.354 2.334 -13.034 1.00 87.00 237 MET A O 1
ATOM 1894 N N . ASP A 1 238 ? 8.058 3.106 -15.017 1.00 89.19 238 ASP A N 1
ATOM 1895 C CA . ASP A 1 238 ? 7.210 4.297 -15.049 1.00 89.19 238 ASP A CA 1
ATOM 1896 C C . ASP A 1 238 ? 5.726 3.897 -15.120 1.00 89.19 238 ASP A C 1
ATOM 1898 O O . ASP A 1 238 ? 4.938 4.384 -14.313 1.00 89.19 238 ASP A O 1
ATOM 1902 N N . GLU A 1 239 ? 5.334 2.942 -15.977 1.00 87.06 239 GLU A N 1
ATOM 1903 C CA . GLU A 1 239 ? 3.954 2.417 -16.039 1.00 87.06 239 GLU A CA 1
ATOM 1904 C C . GLU A 1 239 ? 3.463 1.937 -14.659 1.00 87.06 239 GLU A C 1
ATOM 1906 O O . GLU A 1 239 ? 2.349 2.262 -14.242 1.00 87.06 239 GLU A O 1
ATOM 1911 N N . CYS A 1 240 ? 4.314 1.219 -13.919 1.00 83.81 240 CYS A N 1
ATOM 1912 C CA . CYS A 1 240 ? 3.965 0.614 -12.633 1.00 83.81 240 CYS A CA 1
ATOM 1913 C C . CYS A 1 240 ? 4.172 1.513 -11.400 1.00 83.81 240 CYS A C 1
ATOM 1915 O O . CYS A 1 240 ? 3.551 1.244 -10.374 1.00 83.81 240 CYS A O 1
ATOM 1917 N N . THR A 1 241 ? 5.026 2.543 -11.455 1.00 87.12 241 THR A N 1
ATOM 1918 C CA . THR A 1 241 ? 5.406 3.342 -10.266 1.00 87.12 241 THR A CA 1
ATOM 1919 C C . THR A 1 241 ? 5.235 4.855 -10.409 1.00 87.12 241 THR A C 1
ATOM 1921 O O . THR A 1 241 ? 5.230 5.553 -9.394 1.00 87.12 241 THR A O 1
ATOM 1924 N N . HIS A 1 242 ? 5.049 5.395 -11.619 1.00 89.75 242 HIS A N 1
ATOM 1925 C CA . HIS A 1 242 ? 4.846 6.831 -11.790 1.00 89.75 242 HIS A CA 1
ATOM 1926 C C . HIS A 1 242 ? 3.440 7.228 -11.319 1.00 89.75 242 HIS A C 1
ATOM 1928 O O . HIS A 1 242 ? 2.425 6.827 -11.891 1.00 89.75 242 HIS A O 1
ATOM 1934 N N . MET A 1 243 ? 3.371 8.031 -10.256 1.00 89.75 243 MET A N 1
ATOM 1935 C CA . MET A 1 243 ? 2.135 8.251 -9.492 1.00 89.75 243 MET A CA 1
ATOM 1936 C C . MET A 1 243 ? 1.028 8.978 -10.274 1.00 89.75 243 MET A C 1
ATOM 1938 O O . MET A 1 243 ? -0.143 8.818 -9.941 1.00 89.75 243 MET A O 1
ATOM 1942 N N . ALA A 1 244 ? 1.362 9.703 -11.350 1.00 90.00 244 ALA A N 1
ATOM 1943 C CA . ALA A 1 244 ? 0.368 10.316 -12.240 1.00 90.00 244 ALA A CA 1
ATOM 1944 C C . ALA A 1 244 ? -0.408 9.298 -13.099 1.00 90.00 244 ALA A C 1
ATOM 1946 O O . ALA A 1 244 ? -1.424 9.645 -13.691 1.00 90.00 244 ALA A O 1
ATOM 1947 N N . ASN A 1 245 ? 0.039 8.038 -13.158 1.00 89.50 245 ASN A N 1
ATOM 1948 C CA . ASN A 1 245 ? -0.632 6.982 -13.918 1.00 89.50 245 ASN A CA 1
ATOM 1949 C C . ASN A 1 245 ? -1.815 6.361 -13.143 1.00 89.50 245 ASN A C 1
ATOM 1951 O O . ASN A 1 245 ? -2.385 5.369 -13.601 1.00 89.50 245 ASN A O 1
ATOM 1955 N N . PHE A 1 246 ? -2.146 6.881 -11.957 1.00 88.38 246 PHE A N 1
ATOM 1956 C CA . PHE A 1 246 ? -3.152 6.358 -11.029 1.00 88.38 246 PHE A CA 1
ATOM 1957 C C . PHE A 1 246 ? -4.181 7.439 -10.664 1.00 88.38 246 PHE A C 1
ATOM 1959 O O . PHE A 1 246 ? -3.903 8.635 -10.736 1.00 88.38 246 PHE A O 1
ATOM 1966 N N . SER A 1 247 ? -5.371 7.016 -10.232 1.00 88.56 247 SER A N 1
ATOM 1967 C CA . SER A 1 247 ? -6.462 7.918 -9.830 1.00 88.56 247 SER A CA 1
ATOM 1968 C C . SER A 1 247 ? -6.041 8.879 -8.699 1.00 88.56 247 SER A C 1
ATOM 1970 O O . SER A 1 247 ? -5.751 8.430 -7.587 1.00 88.56 247 SER A O 1
ATOM 1972 N N . VAL A 1 248 ? -6.066 10.198 -8.950 1.00 90.44 248 VAL A N 1
ATOM 1973 C CA . VAL A 1 248 ? -5.705 11.242 -7.964 1.00 90.44 248 VAL A CA 1
ATOM 1974 C C . VAL A 1 248 ? -6.515 11.068 -6.662 1.00 90.44 248 VAL A C 1
ATOM 1976 O O . VAL A 1 248 ? -7.731 10.848 -6.735 1.00 90.44 248 VAL A O 1
ATOM 1979 N N . PRO A 1 249 ? -5.886 11.107 -5.468 1.00 92.00 249 PRO A N 1
ATOM 1980 C CA . PRO A 1 249 ? -6.572 11.015 -4.176 1.00 92.00 249 PRO A CA 1
ATOM 1981 C C . PRO A 1 249 ? -7.697 12.043 -4.002 1.00 92.00 249 PRO A C 1
ATOM 1983 O O . PRO A 1 249 ? -7.622 13.141 -4.541 1.00 92.00 249 PRO A O 1
ATOM 1986 N N . VAL A 1 250 ? -8.731 11.681 -3.232 1.00 91.62 250 VAL A N 1
ATOM 1987 C CA . VAL A 1 250 ? -9.960 12.488 -3.064 1.00 91.62 250 VAL A CA 1
ATOM 1988 C C . VAL A 1 250 ? -9.673 13.878 -2.482 1.00 91.62 250 VAL A C 1
ATOM 1990 O O . VAL A 1 250 ? -10.259 14.858 -2.931 1.00 91.62 250 VAL A O 1
ATOM 1993 N N . ASP A 1 251 ? -8.746 13.970 -1.525 1.00 95.25 251 ASP A N 1
ATOM 1994 C CA . ASP A 1 251 ? -8.234 15.240 -1.010 1.00 95.25 251 ASP A CA 1
ATOM 1995 C C . ASP A 1 251 ? -6.710 15.188 -0.874 1.00 95.25 251 ASP A C 1
ATOM 1997 O O . ASP A 1 251 ? -6.149 14.621 0.066 1.00 95.25 251 ASP A O 1
ATOM 2001 N N . THR A 1 252 ? -6.028 15.805 -1.832 1.00 96.75 252 THR A N 1
ATOM 2002 C CA . THR A 1 252 ? -4.568 15.916 -1.871 1.00 96.75 252 THR A CA 1
ATOM 2003 C C . THR A 1 252 ? -4.003 16.819 -0.770 1.00 96.75 252 THR A C 1
ATOM 2005 O O . THR A 1 252 ? -2.835 16.664 -0.417 1.00 96.75 252 THR A O 1
ATOM 2008 N N . GLY A 1 253 ? -4.805 17.703 -0.159 1.00 96.88 253 GLY A N 1
ATOM 2009 C CA . GLY A 1 253 ? -4.364 18.597 0.923 1.00 96.88 253 GLY A CA 1
ATOM 2010 C C . GLY A 1 253 ? -4.072 17.893 2.258 1.00 96.88 253 GLY A C 1
ATOM 2011 O O . GLY A 1 253 ? -3.319 18.411 3.091 1.00 96.88 253 GLY A O 1
ATOM 2012 N N . LEU A 1 254 ? -4.620 16.689 2.457 1.00 96.38 254 LEU A N 1
ATOM 2013 C CA . LEU A 1 254 ? -4.309 15.833 3.610 1.00 96.38 254 LEU A CA 1
ATOM 2014 C C . LEU A 1 254 ? -2.953 15.131 3.470 1.00 96.38 254 LEU A C 1
ATOM 2016 O O . LEU A 1 254 ? -2.403 14.649 4.459 1.00 96.38 254 LEU A O 1
ATOM 2020 N N . ILE A 1 255 ? -2.407 15.056 2.253 1.00 97.25 255 ILE A N 1
ATOM 2021 C CA . ILE A 1 255 ? -1.216 14.261 1.962 1.00 97.25 255 ILE A CA 1
ATOM 2022 C C . ILE A 1 255 ? 0.035 14.996 2.438 1.00 97.25 255 ILE A C 1
ATOM 2024 O O . ILE A 1 255 ? 0.314 16.126 2.032 1.00 97.25 255 ILE A O 1
ATOM 2028 N N . ILE A 1 256 ? 0.818 14.306 3.266 1.00 98.00 256 ILE A N 1
ATOM 2029 C CA . ILE A 1 256 ? 2.127 14.746 3.743 1.00 98.00 256 ILE A CA 1
ATOM 2030 C C . ILE A 1 256 ? 3.148 13.685 3.333 1.00 98.00 256 ILE A C 1
ATOM 2032 O O . ILE A 1 256 ? 3.253 12.627 3.951 1.00 98.00 256 ILE A O 1
ATOM 2036 N N . VAL A 1 257 ? 3.910 13.959 2.276 1.00 95.75 257 VAL A N 1
ATOM 2037 C CA . VAL A 1 257 ? 4.978 13.073 1.806 1.00 95.75 257 VAL A CA 1
ATOM 2038 C C . VAL A 1 257 ? 6.266 13.393 2.556 1.00 95.75 257 VAL A C 1
ATOM 2040 O O . VAL A 1 257 ? 6.718 14.536 2.563 1.00 95.75 257 VAL A O 1
ATOM 2043 N N . VAL A 1 258 ? 6.907 12.388 3.148 1.00 96.12 258 VAL A N 1
ATOM 2044 C CA . VAL A 1 258 ? 8.238 12.529 3.754 1.00 96.12 258 VAL A CA 1
ATOM 2045 C C . VAL A 1 258 ? 9.297 12.059 2.757 1.00 96.12 258 VAL A C 1
ATOM 2047 O O . VAL A 1 258 ? 9.239 10.925 2.291 1.00 96.12 258 VAL A O 1
ATOM 2050 N N . GLN A 1 259 ? 10.275 12.912 2.438 1.00 94.19 259 GLN A N 1
ATOM 2051 C CA . GLN A 1 259 ? 11.375 12.590 1.522 1.00 94.19 259 GLN A CA 1
ATOM 2052 C C . GLN A 1 259 ? 12.755 12.820 2.149 1.00 94.19 259 GLN A C 1
ATOM 2054 O O . GLN A 1 259 ? 13.015 13.826 2.815 1.00 94.19 259 GLN A O 1
ATOM 2059 N N . ALA A 1 260 ? 13.669 11.892 1.879 1.00 94.75 260 ALA A N 1
ATOM 2060 C CA . ALA A 1 260 ? 15.065 11.960 2.288 1.00 94.75 260 ALA A CA 1
ATOM 2061 C C . ALA A 1 260 ? 15.897 12.815 1.308 1.00 94.75 260 ALA A C 1
ATOM 2063 O O . ALA A 1 260 ? 15.813 12.648 0.089 1.00 94.75 260 ALA A O 1
ATOM 2064 N N . LYS A 1 261 ? 16.713 13.750 1.820 1.00 93.25 261 LYS A N 1
ATOM 2065 C CA . LYS A 1 261 ? 17.543 14.655 0.995 1.00 93.25 261 LYS A CA 1
ATOM 2066 C C . LYS A 1 261 ? 18.725 13.957 0.313 1.00 93.25 261 LYS A C 1
ATOM 2068 O O . LYS A 1 261 ? 19.158 14.410 -0.749 1.00 93.25 261 LYS A O 1
ATOM 2073 N N . GLU A 1 262 ? 19.172 12.816 0.822 1.00 94.50 262 GLU A N 1
ATOM 2074 C CA . GLU A 1 262 ? 20.273 12.023 0.260 1.00 94.50 262 GLU A CA 1
ATOM 2075 C C . GLU A 1 262 ? 19.818 10.619 -0.209 1.00 94.50 262 GLU A C 1
ATOM 2077 O O . GLU A 1 262 ? 20.641 9.713 -0.322 1.00 94.50 262 GLU A O 1
ATOM 2082 N N . ASP A 1 263 ? 18.516 10.428 -0.472 1.00 93.44 263 ASP A N 1
ATOM 2083 C CA . ASP A 1 263 ? 17.909 9.162 -0.933 1.00 93.44 263 ASP A CA 1
ATOM 2084 C C . ASP A 1 263 ? 18.620 8.557 -2.165 1.00 93.44 263 ASP A C 1
ATOM 2086 O O . ASP A 1 263 ? 18.905 9.268 -3.133 1.00 93.44 263 ASP A O 1
ATOM 2090 N N . ALA A 1 264 ? 18.909 7.248 -2.132 1.00 91.25 264 ALA A N 1
ATOM 2091 C CA . ALA A 1 264 ? 19.518 6.505 -3.247 1.00 91.25 264 ALA A CA 1
ATOM 2092 C C . ALA A 1 264 ? 18.584 5.493 -3.945 1.00 91.25 264 ALA A C 1
ATOM 2094 O O . ALA A 1 264 ? 19.058 4.715 -4.781 1.00 91.25 264 ALA A O 1
ATOM 2095 N N . TYR A 1 265 ? 17.300 5.467 -3.587 1.00 87.75 265 TYR A N 1
ATOM 2096 C CA . TYR A 1 265 ? 16.275 4.567 -4.123 1.00 87.75 265 TYR A CA 1
ATOM 2097 C C . TYR A 1 265 ? 15.250 5.335 -4.959 1.00 87.75 265 TYR A C 1
ATOM 2099 O O . TYR A 1 265 ? 14.951 4.926 -6.079 1.00 87.75 265 TYR A O 1
ATOM 2107 N N . VAL A 1 266 ? 14.763 6.472 -4.453 1.00 87.50 266 VAL A N 1
ATOM 2108 C CA . VAL A 1 266 ? 13.797 7.336 -5.144 1.00 87.50 266 VAL A CA 1
ATOM 2109 C C . VAL A 1 266 ? 14.522 8.563 -5.719 1.00 87.50 266 VAL A C 1
ATOM 2111 O O . VAL A 1 266 ? 15.021 9.396 -4.955 1.00 87.50 266 VAL A O 1
ATOM 2114 N N . PRO A 1 267 ? 14.614 8.718 -7.055 1.00 84.00 267 PRO A N 1
ATOM 2115 C CA . PRO A 1 267 ? 15.249 9.885 -7.660 1.00 84.00 267 PRO A CA 1
ATOM 2116 C C . PRO A 1 267 ? 14.432 11.159 -7.401 1.00 84.00 267 PRO A C 1
ATOM 2118 O O . PRO A 1 267 ? 13.206 11.132 -7.414 1.00 84.00 267 PRO A O 1
ATOM 2121 N N . ARG A 1 268 ? 15.116 12.299 -7.214 1.00 83.56 268 ARG A N 1
ATOM 2122 C CA . ARG A 1 268 ? 14.474 13.627 -7.069 1.00 83.56 268 ARG A CA 1
ATOM 2123 C C . ARG A 1 268 ? 14.849 14.649 -8.144 1.00 83.56 268 ARG A C 1
ATOM 2125 O O . ARG A 1 268 ? 14.212 15.690 -8.242 1.00 83.56 268 ARG A O 1
ATOM 2132 N N . THR A 1 269 ? 15.891 14.391 -8.934 1.00 82.38 269 THR A N 1
ATOM 2133 C CA . THR A 1 269 ? 16.355 15.308 -9.988 1.00 82.38 269 THR A CA 1
ATOM 2134 C C . THR A 1 269 ? 15.942 14.766 -11.349 1.00 82.38 269 THR A C 1
ATOM 2136 O O . THR A 1 269 ? 16.335 13.656 -11.698 1.00 82.38 269 THR A O 1
ATOM 2139 N N . GLY A 1 270 ? 15.210 15.558 -12.137 1.00 83.88 270 GLY A N 1
ATOM 2140 C CA . GLY A 1 270 ? 14.760 15.147 -13.472 1.00 83.88 270 GLY A CA 1
ATOM 2141 C C . GLY A 1 270 ? 13.552 14.202 -13.472 1.00 83.88 270 GLY A C 1
ATOM 2142 O O . GLY A 1 270 ? 13.355 13.488 -14.449 1.00 83.88 270 GLY A O 1
ATOM 2143 N N . VAL A 1 271 ? 12.768 14.210 -12.392 1.00 85.69 271 VAL A N 1
ATOM 2144 C CA . VAL A 1 271 ? 11.426 13.615 -12.302 1.00 85.69 271 VAL A CA 1
ATOM 2145 C C . VAL A 1 271 ? 10.410 14.715 -11.989 1.00 85.69 271 VAL A C 1
ATOM 2147 O O . VAL A 1 271 ? 10.793 15.774 -11.488 1.00 85.69 271 VAL A O 1
ATOM 2150 N N . LEU A 1 272 ? 9.136 14.467 -12.289 1.00 87.31 272 LEU A N 1
ATOM 2151 C CA . LEU A 1 272 ? 8.028 15.370 -11.970 1.00 87.31 272 LEU A CA 1
ATOM 2152 C C . LEU A 1 272 ? 7.834 15.457 -10.444 1.00 87.31 272 LEU A C 1
ATOM 2154 O O . LEU A 1 272 ? 7.989 14.451 -9.746 1.00 87.31 272 LEU A O 1
ATOM 2158 N N . SER A 1 273 ? 7.523 16.638 -9.901 1.00 90.25 273 SER A N 1
ATOM 2159 C CA . SER A 1 273 ? 7.319 16.787 -8.456 1.00 90.25 273 SER A CA 1
ATOM 2160 C C . SER A 1 273 ? 5.954 16.258 -8.017 1.00 90.25 273 SER A C 1
ATOM 2162 O O . SER A 1 273 ? 4.976 16.266 -8.767 1.00 90.25 273 SER A O 1
ATOM 2164 N N . LEU A 1 274 ? 5.857 15.821 -6.761 1.00 91.44 274 LEU A N 1
ATOM 2165 C CA . LEU A 1 274 ? 4.599 15.291 -6.234 1.00 91.44 274 LEU A CA 1
ATOM 2166 C C . LEU A 1 274 ? 3.528 16.378 -6.084 1.00 91.44 274 LEU A C 1
ATOM 2168 O O . LEU A 1 274 ? 2.353 16.056 -6.188 1.00 91.44 274 LEU A O 1
ATOM 2172 N N . GLN A 1 275 ? 3.908 17.652 -5.949 1.00 93.38 275 GLN A N 1
ATOM 2173 C CA . GLN A 1 275 ? 2.974 18.780 -5.986 1.00 93.38 275 GLN A CA 1
ATOM 2174 C C . GLN A 1 275 ? 2.397 19.053 -7.384 1.00 93.38 275 GLN A C 1
ATOM 2176 O O . GLN A 1 275 ? 1.291 19.574 -7.479 1.00 93.38 275 GLN A O 1
ATOM 2181 N N . GLU A 1 276 ? 3.111 18.711 -8.462 1.00 93.19 276 GLU A N 1
ATOM 2182 C CA . GLU A 1 276 ? 2.573 18.785 -9.831 1.00 93.19 276 GLU A CA 1
ATOM 2183 C C . GLU A 1 276 ? 1.618 17.617 -10.118 1.00 93.19 276 GLU A C 1
ATOM 2185 O O . GLU A 1 276 ? 0.620 17.794 -10.811 1.00 93.19 276 GLU A O 1
ATOM 2190 N N . ILE A 1 277 ? 1.894 16.433 -9.555 1.00 94.00 277 ILE A N 1
ATOM 2191 C CA . ILE A 1 277 ? 1.038 15.243 -9.689 1.00 94.00 277 ILE A CA 1
ATOM 2192 C C . ILE A 1 277 ? -0.215 15.349 -8.802 1.00 94.00 277 ILE A C 1
ATOM 2194 O O . ILE A 1 277 ? -1.317 15.037 -9.248 1.00 94.00 277 ILE A O 1
ATOM 2198 N N . TRP A 1 278 ? -0.053 15.795 -7.554 1.00 95.31 278 TRP A N 1
ATOM 2199 C CA . TRP A 1 278 ? -1.090 15.915 -6.525 1.00 95.31 278 TRP A CA 1
ATOM 2200 C C . TRP A 1 278 ? -1.114 17.348 -5.946 1.00 95.31 278 TRP A C 1
ATOM 2202 O O . TRP A 1 278 ? -0.589 17.590 -4.853 1.00 95.31 278 TRP A O 1
ATOM 2212 N N . PRO A 1 279 ? -1.729 18.319 -6.652 1.00 94.62 279 PRO A N 1
ATOM 2213 C CA . PRO A 1 279 ? -1.764 19.718 -6.230 1.00 94.62 279 PRO A CA 1
ATOM 2214 C C . PRO A 1 279 ? -2.259 19.902 -4.794 1.00 94.62 279 PRO A C 1
ATOM 2216 O O . PRO A 1 279 ? -3.315 19.399 -4.420 1.00 94.62 279 PRO A O 1
ATOM 2219 N N . GLY A 1 280 ? -1.496 20.634 -3.983 1.00 94.38 280 GLY A N 1
ATOM 2220 C CA . GLY A 1 280 ? -1.815 20.895 -2.576 1.00 94.38 280 GLY A CA 1
ATOM 2221 C C . GLY A 1 280 ? -1.234 19.901 -1.561 1.00 94.38 280 GLY A C 1
ATOM 2222 O O . GLY A 1 280 ? -1.329 20.180 -0.367 1.00 94.38 280 GLY A O 1
ATOM 2223 N N . CYS A 1 281 ? -0.589 18.802 -1.979 1.00 97.19 281 CYS A N 1
ATOM 2224 C CA . CYS A 1 281 ? 0.128 17.942 -1.032 1.00 97.19 281 CYS A CA 1
ATOM 2225 C C . CYS A 1 281 ? 1.358 18.650 -0.432 1.00 97.19 281 CYS A C 1
ATOM 2227 O O . CYS A 1 281 ? 2.067 19.396 -1.115 1.00 97.19 281 CYS A O 1
ATOM 2229 N N . GLU A 1 282 ? 1.673 18.367 0.831 1.00 97.56 282 GLU A N 1
ATOM 2230 C CA . GLU A 1 282 ? 2.928 18.804 1.446 1.00 97.56 282 GLU A CA 1
ATOM 2231 C C . GLU A 1 282 ? 4.049 17.796 1.144 1.00 97.56 282 GLU A C 1
ATOM 2233 O O . GLU A 1 282 ? 3.849 16.591 1.284 1.00 97.56 282 GLU A O 1
ATOM 2238 N N . VAL A 1 283 ? 5.255 18.272 0.806 1.00 95.62 283 VAL A N 1
ATOM 2239 C CA . VAL A 1 283 ? 6.466 17.431 0.771 1.00 95.62 283 VAL A CA 1
ATOM 2240 C C . VAL A 1 283 ? 7.472 17.938 1.801 1.00 95.62 283 VAL A C 1
ATOM 2242 O O . VAL A 1 283 ? 8.011 19.040 1.685 1.00 95.62 283 VAL A O 1
ATOM 2245 N N . ARG A 1 284 ? 7.740 17.108 2.811 1.00 96.31 284 ARG A N 1
ATOM 2246 C CA . ARG A 1 284 ? 8.645 17.374 3.931 1.00 96.31 284 ARG A CA 1
ATOM 2247 C C . ARG A 1 284 ? 10.008 16.738 3.700 1.00 96.31 284 ARG A C 1
ATOM 2249 O O . ARG A 1 284 ? 10.127 15.516 3.637 1.00 96.31 284 ARG A O 1
ATOM 2256 N N . TYR A 1 285 ? 11.052 17.562 3.650 1.00 94.50 285 TYR A N 1
ATOM 2257 C CA . TYR A 1 285 ? 12.419 17.110 3.382 1.00 94.50 285 TYR A CA 1
ATOM 2258 C C . TYR A 1 285 ? 13.268 16.979 4.653 1.00 94.50 285 TYR A C 1
ATOM 2260 O O . TYR A 1 285 ? 13.628 17.988 5.266 1.00 94.50 285 TYR A O 1
ATOM 2268 N N . LEU A 1 286 ? 13.687 15.757 4.988 1.00 94.50 286 LEU A N 1
ATOM 2269 C CA . LEU A 1 286 ? 14.605 15.462 6.100 1.00 94.50 286 LEU A CA 1
ATOM 2270 C C . LEU A 1 286 ? 16.040 15.185 5.619 1.00 94.50 286 LEU A C 1
ATOM 2272 O O . LEU A 1 286 ? 16.260 14.851 4.457 1.00 94.50 286 LEU A O 1
ATOM 2276 N N . SER A 1 287 ? 17.030 15.325 6.505 1.00 93.56 287 SER A N 1
ATOM 2277 C CA . SER A 1 287 ? 18.419 14.925 6.231 1.00 93.56 287 SER A CA 1
ATOM 2278 C C . SER A 1 287 ? 18.650 13.439 6.516 1.00 93.56 287 SER A C 1
ATOM 2280 O O . SER A 1 287 ? 18.151 12.896 7.507 1.00 93.56 287 SER A O 1
ATOM 2282 N N . GLY A 1 288 ? 19.431 12.795 5.651 1.00 93.50 288 GLY A N 1
ATOM 2283 C CA . GLY A 1 288 ? 19.600 11.349 5.572 1.00 93.50 288 GLY A CA 1
ATOM 2284 C C . GLY A 1 288 ? 19.256 10.820 4.178 1.00 93.50 288 GLY A C 1
ATOM 2285 O O . GLY A 1 288 ? 18.640 11.507 3.361 1.00 93.50 288 GLY A O 1
ATOM 2286 N N . GLY A 1 289 ? 19.653 9.574 3.926 1.00 94.06 289 GLY A N 1
ATOM 2287 C CA . GLY A 1 289 ? 19.120 8.761 2.834 1.00 94.06 289 GLY A CA 1
ATOM 2288 C C . GLY A 1 289 ? 17.926 7.933 3.297 1.00 94.06 289 GLY A C 1
ATOM 2289 O O . GLY A 1 289 ? 17.531 8.004 4.457 1.00 94.06 289 GLY A O 1
ATOM 2290 N N . HIS A 1 290 ? 17.375 7.123 2.406 1.00 93.50 290 HIS A N 1
ATOM 2291 C CA . HIS A 1 290 ? 16.208 6.272 2.621 1.00 93.50 290 HIS A CA 1
ATOM 2292 C C . HIS A 1 290 ? 16.344 5.387 3.872 1.00 93.50 290 HIS A C 1
ATOM 2294 O O . HIS A 1 290 ? 15.468 5.359 4.737 1.00 93.50 290 HIS A O 1
ATOM 2300 N N . ILE A 1 291 ? 17.492 4.714 4.013 1.00 93.00 291 ILE A N 1
ATOM 2301 C CA . ILE A 1 291 ? 17.726 3.747 5.094 1.00 93.00 291 ILE A CA 1
ATOM 2302 C C . ILE A 1 291 ? 17.954 4.468 6.429 1.00 93.00 291 ILE A C 1
ATOM 2304 O O . ILE A 1 291 ? 17.400 4.074 7.454 1.00 93.00 291 ILE A O 1
ATOM 2308 N N . SER A 1 292 ? 18.719 5.566 6.436 1.00 93.38 292 SER A N 1
ATOM 2309 C CA . SER A 1 292 ? 18.941 6.356 7.658 1.00 93.38 292 SER A CA 1
ATOM 2310 C C . SER A 1 292 ? 17.725 7.195 8.063 1.00 93.38 292 SER A C 1
ATOM 2312 O O . SER A 1 292 ? 17.543 7.460 9.252 1.00 93.38 292 SER A O 1
ATOM 2314 N N . ALA A 1 293 ? 16.856 7.557 7.117 1.00 94.06 293 ALA A N 1
ATOM 2315 C CA . ALA A 1 293 ? 15.546 8.129 7.393 1.00 94.06 293 ALA A CA 1
ATOM 2316 C C . ALA A 1 293 ? 14.669 7.121 8.142 1.00 94.06 293 ALA A C 1
ATOM 2318 O O . ALA A 1 293 ? 14.234 7.402 9.259 1.00 94.06 293 ALA A O 1
ATOM 2319 N N . TYR A 1 294 ? 14.476 5.931 7.567 1.00 90.69 294 TYR A N 1
ATOM 2320 C CA . TYR A 1 294 ? 13.660 4.879 8.168 1.00 90.69 294 TYR A CA 1
ATOM 2321 C C . TYR A 1 294 ? 14.160 4.475 9.564 1.00 90.69 294 TYR A C 1
ATOM 2323 O O . TYR A 1 294 ? 13.377 4.456 10.512 1.00 90.69 294 TYR A O 1
ATOM 2331 N N . LEU A 1 295 ? 15.463 4.216 9.723 1.00 91.69 295 LEU A N 1
ATOM 2332 C CA . LEU A 1 295 ? 16.020 3.750 10.998 1.00 91.69 295 LEU A CA 1
ATOM 2333 C C . LEU A 1 295 ? 16.061 4.835 12.089 1.00 91.69 295 LEU A C 1
ATOM 2335 O O . LEU A 1 295 ? 15.819 4.528 13.253 1.00 91.69 295 LEU A O 1
ATOM 2339 N N . PHE A 1 296 ? 16.358 6.096 11.745 1.00 94.50 296 PHE A N 1
ATOM 2340 C CA . PHE A 1 296 ? 16.712 7.120 12.746 1.00 94.50 296 PHE A CA 1
ATOM 2341 C C . PHE A 1 296 ? 15.797 8.353 12.779 1.00 94.50 296 PHE A C 1
ATOM 2343 O O . PHE A 1 296 ? 15.992 9.225 13.626 1.00 94.50 296 PHE A O 1
ATOM 2350 N N . LYS A 1 297 ? 14.803 8.468 11.886 1.00 94.62 297 LYS A N 1
ATOM 2351 C CA . LYS A 1 297 ? 13.883 9.625 11.818 1.00 94.62 297 LYS A CA 1
ATOM 2352 C C . LYS A 1 297 ? 12.424 9.266 12.114 1.00 94.62 297 LYS A C 1
ATOM 2354 O O . LYS A 1 297 ? 11.533 10.051 11.811 1.00 94.62 297 LYS A O 1
ATOM 2359 N N . GLN A 1 298 ? 12.171 8.129 12.765 1.00 94.44 298 GLN A N 1
ATOM 2360 C CA . GLN A 1 298 ? 10.834 7.626 13.127 1.00 94.44 298 GLN A CA 1
ATOM 2361 C C . GLN A 1 298 ? 9.891 8.681 13.741 1.00 94.44 298 GLN A C 1
ATOM 2363 O O . GLN A 1 298 ? 8.720 8.742 13.378 1.00 94.44 298 GLN A O 1
ATOM 2368 N N . ASN A 1 299 ? 10.385 9.573 14.606 1.00 95.62 299 ASN A N 1
ATOM 2369 C CA . ASN A 1 299 ? 9.555 10.636 15.195 1.00 95.62 299 ASN A CA 1
ATOM 2370 C C . ASN A 1 299 ? 9.050 11.661 14.158 1.00 95.62 299 ASN A C 1
ATOM 2372 O O . ASN A 1 299 ? 7.968 12.209 14.327 1.00 95.62 299 ASN A O 1
ATOM 2376 N N . PHE A 1 300 ? 9.785 11.879 13.064 1.00 96.69 300 PHE A N 1
ATOM 2377 C CA . PHE A 1 300 ? 9.370 12.749 11.959 1.00 96.69 300 PHE A CA 1
ATOM 2378 C C . PHE A 1 300 ? 8.233 12.118 11.141 1.00 96.69 300 PHE A C 1
ATOM 2380 O O . PHE A 1 300 ? 7.280 12.805 10.780 1.00 96.69 300 PHE A O 1
ATOM 2387 N N . PHE A 1 301 ? 8.292 10.800 10.909 1.00 95.81 301 PHE A N 1
ATOM 2388 C CA . PHE A 1 301 ? 7.195 10.048 10.288 1.00 95.81 301 PHE A CA 1
ATOM 2389 C C . PHE A 1 301 ? 5.947 10.042 11.180 1.00 95.81 301 PHE A C 1
ATOM 2391 O O . PHE A 1 301 ? 4.860 10.339 10.697 1.00 95.81 301 PHE A O 1
ATOM 2398 N N . ARG A 1 302 ? 6.100 9.805 12.492 1.00 96.94 302 ARG A N 1
ATOM 2399 C CA . ARG A 1 302 ? 4.992 9.896 13.463 1.00 96.94 302 ARG A CA 1
ATOM 2400 C C . ARG A 1 302 ? 4.338 11.278 13.456 1.00 96.94 302 ARG A C 1
ATOM 2402 O O . ARG A 1 302 ? 3.119 11.353 13.386 1.00 96.94 302 ARG A O 1
ATOM 2409 N N . GLN A 1 303 ? 5.124 12.358 13.448 1.00 97.94 303 GLN A N 1
ATOM 2410 C CA . GLN A 1 303 ? 4.570 13.712 13.361 1.00 97.94 303 GLN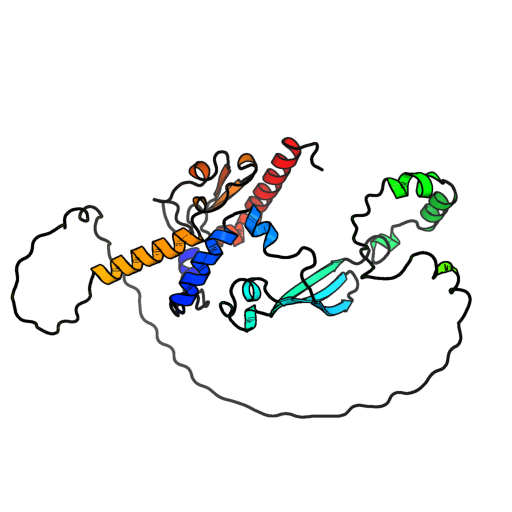 A CA 1
ATOM 2411 C C . GLN A 1 303 ? 3.826 13.953 12.041 1.00 97.94 303 GLN A C 1
ATOM 2413 O O . GLN A 1 303 ? 2.747 14.530 12.060 1.00 97.94 303 GLN A O 1
ATOM 2418 N N . ALA A 1 304 ? 4.349 13.485 10.902 1.00 97.81 304 ALA A N 1
ATOM 2419 C CA . ALA A 1 304 ? 3.643 13.582 9.621 1.00 97.81 304 ALA A CA 1
ATOM 2420 C C . ALA A 1 304 ? 2.303 12.817 9.624 1.00 97.81 304 ALA A C 1
ATOM 2422 O O . ALA A 1 304 ? 1.325 13.308 9.069 1.00 97.81 304 ALA A O 1
ATOM 2423 N N . ILE A 1 305 ? 2.237 11.659 10.291 1.00 96.88 305 ILE A N 1
ATOM 2424 C CA . ILE A 1 305 ? 0.998 10.887 10.467 1.00 96.88 305 ILE A CA 1
ATOM 2425 C C . ILE A 1 305 ? 0.003 11.648 11.358 1.00 96.88 305 ILE A C 1
ATOM 2427 O O . ILE A 1 305 ? -1.143 11.843 10.955 1.00 96.88 305 ILE A O 1
ATOM 2431 N N . TYR A 1 306 ? 0.429 12.134 12.531 1.00 97.75 306 TYR A N 1
ATOM 2432 C CA . TYR A 1 306 ? -0.437 12.925 13.415 1.00 97.75 306 TYR A CA 1
ATOM 2433 C C . TYR A 1 306 ? -0.944 14.203 12.736 1.00 97.75 306 TYR A C 1
ATOM 2435 O O . TYR A 1 306 ? -2.124 14.521 12.836 1.00 97.75 306 TYR A O 1
ATOM 2443 N N . ASP A 1 307 ? -0.090 14.911 11.994 1.00 98.06 307 ASP A N 1
ATOM 2444 C CA . ASP A 1 307 ? -0.475 16.124 11.271 1.00 98.06 307 ASP A CA 1
ATOM 2445 C C . ASP A 1 307 ? -1.499 15.844 10.159 1.00 98.06 307 ASP A C 1
ATOM 2447 O O . ASP A 1 307 ? -2.383 16.670 9.932 1.00 98.06 307 ASP A O 1
ATOM 2451 N N . ALA A 1 308 ? -1.423 14.689 9.487 1.00 96.75 308 ALA A N 1
ATOM 2452 C CA . ALA A 1 308 ? -2.404 14.285 8.479 1.00 96.75 308 ALA A CA 1
ATOM 2453 C C . ALA A 1 308 ? -3.783 13.999 9.106 1.00 96.75 308 ALA A C 1
ATOM 2455 O O . ALA A 1 308 ? -4.795 14.495 8.608 1.00 96.75 308 ALA A O 1
ATOM 2456 N N . PHE A 1 309 ? -3.831 13.289 10.241 1.00 95.62 309 PHE A N 1
ATOM 2457 C CA . PHE A 1 309 ? -5.076 13.082 10.994 1.00 95.62 309 PHE A CA 1
ATOM 2458 C C . PHE A 1 309 ? -5.637 14.392 11.568 1.00 95.62 309 PHE A C 1
ATOM 2460 O O . PHE A 1 309 ? -6.832 14.654 11.442 1.00 95.62 309 PHE A O 1
ATOM 2467 N N . ASN A 1 310 ? -4.784 15.263 12.115 1.00 96.50 310 ASN A N 1
ATOM 2468 C CA . ASN A 1 310 ? -5.194 16.582 12.601 1.00 96.50 310 ASN A CA 1
ATOM 2469 C C . ASN A 1 310 ? -5.796 17.437 11.472 1.00 96.50 310 ASN A C 1
ATOM 2471 O O . ASN A 1 310 ? -6.820 18.086 11.676 1.00 96.50 310 ASN A O 1
ATOM 2475 N N . ARG A 1 311 ? -5.216 17.406 10.261 1.00 96.38 311 ARG A N 1
ATOM 2476 C CA . ARG A 1 311 ? -5.804 18.058 9.076 1.00 96.38 311 ARG A CA 1
ATOM 2477 C C . AR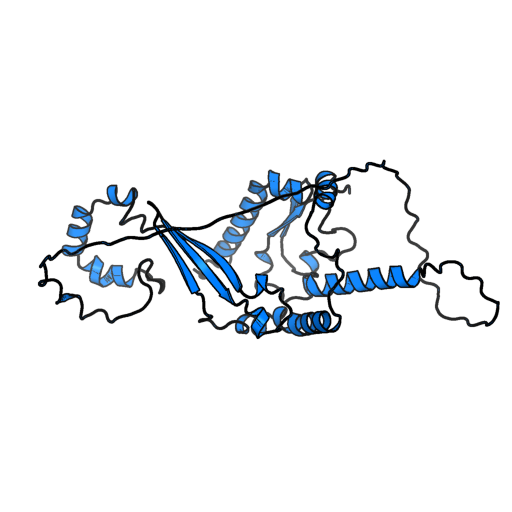G A 1 311 ? -7.157 17.476 8.702 1.00 96.38 311 ARG A C 1
ATOM 2479 O O . ARG A 1 311 ? -8.050 18.253 8.378 1.00 96.38 311 ARG A O 1
ATOM 2486 N N . PHE A 1 312 ? -7.309 16.152 8.745 1.00 95.62 312 PHE A N 1
ATOM 2487 C CA . PHE A 1 312 ? -8.583 15.504 8.449 1.00 95.62 312 PHE A CA 1
ATOM 2488 C C . PHE A 1 312 ? -9.669 15.986 9.417 1.00 95.62 312 PHE A C 1
ATOM 2490 O O . PHE A 1 312 ? -10.640 16.583 8.965 1.00 95.62 312 PHE A O 1
ATOM 2497 N N . SER A 1 313 ? -9.468 15.857 10.731 1.00 94.44 313 SER A N 1
ATOM 2498 C CA . SER A 1 313 ? -10.474 16.267 11.723 1.00 94.44 313 SER A CA 1
ATOM 2499 C C . SER A 1 313 ? -10.768 17.773 11.722 1.00 94.44 313 SER A C 1
ATOM 2501 O O . SER A 1 313 ? -11.904 18.165 11.971 1.00 94.44 313 SER A O 1
ATOM 2503 N N . LEU A 1 314 ? -9.787 18.630 11.407 1.00 95.56 314 LEU A N 1
ATOM 2504 C CA . LEU A 1 314 ? -10.009 20.079 11.269 1.00 95.56 314 LEU A CA 1
ATOM 2505 C C . LEU A 1 314 ? -10.760 20.462 9.982 1.00 95.56 314 LEU A C 1
ATOM 2507 O O . LEU A 1 314 ? -11.463 21.470 9.969 1.00 95.56 314 LEU A O 1
ATOM 2511 N N . LYS A 1 315 ? -10.599 19.697 8.895 1.00 95.31 315 LYS A N 1
ATOM 2512 C CA . LYS A 1 315 ? -11.235 19.964 7.591 1.00 95.31 315 LYS A CA 1
ATOM 2513 C C . LYS A 1 315 ? -12.595 19.273 7.435 1.00 95.31 315 LYS A C 1
ATOM 2515 O O . LYS A 1 315 ? -13.453 19.778 6.717 1.00 95.31 315 LYS A O 1
ATOM 2520 N N . TYR A 1 316 ? -12.789 18.150 8.122 1.00 94.94 316 TYR A N 1
ATOM 2521 C CA . TYR A 1 316 ? -13.954 17.273 8.035 1.00 94.94 316 TYR A CA 1
ATOM 2522 C C . TYR A 1 316 ? -14.502 16.912 9.435 1.00 94.94 316 TYR A C 1
ATOM 2524 O O . TYR A 1 316 ? -14.583 15.735 9.779 1.00 94.94 316 TYR A O 1
ATOM 2532 N N . PRO A 1 317 ? -14.900 17.899 10.267 1.00 88.69 317 PRO A N 1
ATOM 2533 C CA . PRO A 1 317 ? -15.306 17.661 11.660 1.00 88.69 317 PRO A CA 1
ATOM 2534 C C . PRO A 1 317 ? -16.602 16.847 11.823 1.00 88.69 317 PRO A C 1
ATOM 2536 O O . PRO A 1 317 ? -16.867 16.358 12.915 1.00 88.69 317 PRO A O 1
ATOM 2539 N N . ASN A 1 318 ? -17.391 16.693 10.752 1.00 87.69 318 ASN A N 1
ATOM 2540 C CA . ASN A 1 318 ? -18.710 16.044 10.744 1.00 87.69 318 ASN A CA 1
ATOM 2541 C C . ASN A 1 318 ? -18.707 14.725 9.934 1.00 87.69 318 ASN A C 1
ATOM 2543 O O . ASN A 1 318 ? -19.713 14.376 9.321 1.00 87.69 318 ASN A O 1
ATOM 2547 N N . LEU A 1 319 ? -17.548 14.069 9.829 1.00 72.75 319 LEU A N 1
ATOM 2548 C CA . LEU A 1 319 ? -17.319 12.815 9.088 1.00 72.75 319 LEU A CA 1
ATOM 2549 C C . LEU A 1 319 ? -16.701 11.736 10.000 1.00 72.75 319 LEU A C 1
ATOM 2551 O O . LEU A 1 319 ? -15.890 10.921 9.556 1.00 72.75 319 LEU A O 1
ATOM 2555 N N . HIS A 1 320 ? -17.087 11.792 11.275 1.00 54.22 320 HIS A N 1
ATOM 2556 C CA . HIS A 1 320 ? -16.844 10.795 12.315 1.00 54.22 320 HIS A CA 1
ATOM 2557 C C . HIS A 1 320 ? -18.171 10.127 12.652 1.00 54.22 320 HIS A C 1
ATOM 2559 O O . HIS A 1 320 ? -19.167 10.886 12.720 1.00 54.22 320 HIS A O 1
#

InterPro domains:
  IPR019149 Alpha/beta hydrolase domain-containing protein 18 [PF09752] (102-311)

Nearest PDB structures (foldseek):
  3qit-assembly2_D  TM=6.341E-01  e=9.050E-01  Moorena producens 19L
  3qit-assembly2_C  TM=6.310E-01  e=1.691E+00  Moorena producens 19L

Radius of gyration: 31.21 Å; Cα contacts (8 Å, |Δi|>4): 225; chains: 1; bounding box: 73×66×91 Å

Sequence (320 aa):
MGVSRLDVFYRQLLLTKLFIGGWGKPEDLKRIFEFRKIIGDREKCRTLVPEDYPVYINKTEELADCHIHDGFFFSPLEHLVPGILPPEAVKARFQFIVPKSVFTTGVLSKAVNWRQLEKQYAVNSVYEEEIINLLEYCGADSFKMRNLSPLEDLLNLSEEFRVSAGQDPKEPIQSQLGGSSEGGRTDVFVSSAGDGPNRDTLLRSFSLHRPGMKSSPARCYRPTLHLESISFMKGVMDECTHMANFSVPVDTGLIIVVQAKEDAYVPRTGVLSLQEIWPGCEVRYLSGGHISAYLFKQNFFRQAIYDAFNRFSLKYPNLH

Solvent-accessible surface area (backbone atoms only — not comparable to full-atom values): 20987 Å² total; per-residue (Å²): 131,69,65,25,66,66,32,55,52,50,63,72,64,58,84,65,68,75,72,72,81,58,79,77,51,73,68,58,50,48,52,48,58,60,49,45,66,43,59,34,34,62,74,58,39,65,67,73,56,64,96,79,61,74,70,44,76,78,45,75,48,82,56,90,60,31,37,40,36,36,31,35,30,66,37,67,58,47,78,76,47,62,82,71,60,57,78,80,54,38,55,37,69,51,74,46,80,43,72,46,58,55,65,81,36,70,70,50,30,74,71,53,62,56,75,58,50,55,52,48,49,79,71,38,60,58,51,71,72,45,47,54,77,70,52,84,73,83,84,65,59,97,84,58,81,88,86,84,75,97,74,66,72,84,72,62,80,84,61,86,94,77,89,86,86,84,82,88,84,84,86,83,91,88,90,88,85,89,83,89,80,92,88,88,86,88,87,85,84,85,89,88,88,82,89,83,83,85,88,90,84,85,87,86,84,81,86,84,90,85,88,88,81,87,88,75,93,68,84,78,77,56,66,62,61,55,54,51,50,53,51,50,51,47,53,60,48,42,72,76,63,40,72,74,69,38,65,76,67,96,62,31,65,46,39,61,45,80,42,44,66,16,32,70,83,64,84,77,80,95,59,87,54,65,47,77,66,34,62,64,33,45,78,46,78,44,85,38,12,54,55,55,31,65,76,72,38,53,70,60,54,51,49,44,52,52,51,27,53,53,45,43,50,73,74,45,75,86,78,120

pLDDT: mean 72.89, std 26.32, range [21.36, 98.06]

Foldseek 3Di:
DAAFPVQVVVVVVPPDCVCVVPDPDPVLLVLVLVCLLQCQEPVSVVPLADPPADKAFPDWDDDQFWIKTKTWHQPSCCVVRNPSDDPVNRTGIDIDIGTDPVCCGDDNVVVDPVVVVVVCVVPPCCVVPPVVVVPPPVPDDSPDDDDDDDPPVVPCPPDDDDDDDDDDDDDDDDDDDYDDDDDDDDDDDDDDDDDDDDDPPPPDDDDDDDDDDDDDPDPCPPPVVVVVVVVVVCVSCCCVPVLLNHDADPAQLLAEAEAEPNEPPDDDPPDDDVCVSHPNHHYHYDYDYPVCCVPPVVVVVVVSVVSSVVVCCVVPVPPD